Protein 2R31 (pdb70)

Structure (mmCIF, N/CA/C/O backbone):
data_2R31
#
_entry.id   2R31
#
_cell.length_a   43.553
_cell.leng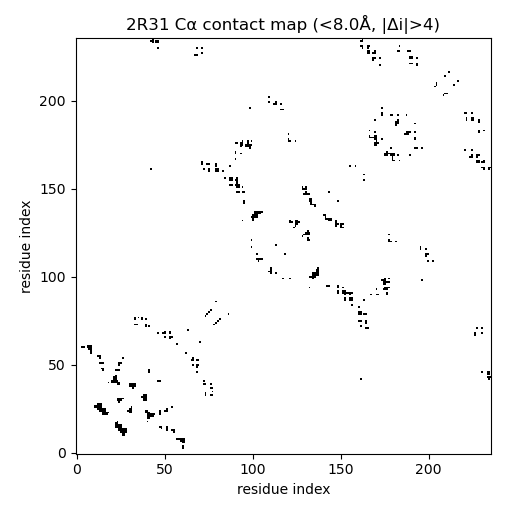th_b   55.749
_cell.length_c   96.616
_cell.angle_alpha   90.00
_cell.angle_beta   90.00
_cell.angle_gamma   90.00
#
_symmetry.space_group_name_H-M   'P 21 21 21'
#
loop_
_entity.id
_entity.type
_entity.pdbx_description
1 polymer 'ATP12 ATPase'
2 non-polymer 2-AMINO-2-HYDROXYMETHYL-PROPANE-1,3-DIOL
3 water water
#
loop_
_atom_site.group_PDB
_atom_site.id
_atom_site.type_symbol
_atom_site.label_atom_id
_atom_site.label_alt_id
_atom_site.label_comp_id
_atom_site.label_asym_id
_atom_site.label_entity_id
_atom_site.label_seq_id
_atom_site.pdbx_PDB_ins_code
_atom_site.Cartn_x
_atom_site.Cartn_y
_atom_site.Cartn_z
_atom_site.occupancy
_atom_site.B_iso_or_equiv
_atom_site.auth_seq_id
_atom_site.auth_comp_id
_atom_site.auth_asym_id
_atom_site.auth_atom_id
_atom_site.pdbx_PDB_model_num
ATOM 1 N N . HIS A 1 3 ? 34.951 -6.130 -39.361 1.00 41.33 3 HIS A N 1
ATOM 2 C CA . HIS A 1 3 ? 34.442 -7.190 -40.260 1.00 35.96 3 HIS A CA 1
ATOM 3 C C . HIS A 1 3 ? 34.184 -8.499 -39.532 1.00 32.72 3 HIS A C 1
ATOM 4 O O . HIS A 1 3 ? 33.436 -9.444 -39.849 1.00 33.25 3 HIS A O 1
ATOM 11 N N . MET A 1 4 ? 34.898 -8.548 -38.386 1.00 31.97 4 MET A N 1
ATOM 12 C CA A MET A 1 4 ? 34.877 -9.717 -37.532 0.58 30.42 4 MET A CA 1
ATOM 13 C CA B MET A 1 4 ? 34.733 -9.774 -37.601 0.41 30.33 4 MET A CA 1
ATOM 14 C C . MET A 1 4 ? 34.058 -9.525 -36.260 1.00 29.88 4 MET A C 1
ATOM 15 O O . MET A 1 4 ? 34.111 -10.397 -35.380 1.00 25.13 4 MET A O 1
ATOM 24 N N . SER A 1 5 ? 33.378 -8.388 -36.146 1.00 31.22 5 SER A N 1
ATOM 25 C CA A SER A 1 5 ? 32.623 -8.103 -34.917 0.58 28.86 5 SER A CA 1
ATOM 26 C CA B SER A 1 5 ? 32.557 -8.069 -34.983 0.41 29.39 5 SER A CA 1
ATOM 27 C C . SER A 1 5 ? 31.577 -9.193 -34.660 1.00 26.74 5 SER A C 1
ATOM 28 O O . SER A 1 5 ? 31.425 -9.680 -33.530 1.00 26.86 5 SER A O 1
ATOM 33 N N . GLU A 1 6 ? 30.838 -9.644 -35.671 1.00 25.66 6 GLU A N 1
ATOM 34 C CA . GLU A 1 6 ? 29.864 -10.722 -35.450 1.00 21.96 6 GLU A CA 1
ATOM 35 C C . GLU A 1 6 ? 30.543 -12.025 -35.136 1.00 18.19 6 GLU A C 1
ATOM 36 O O . GLU A 1 6 ? 30.003 -12.754 -34.309 1.00 17.90 6 GLU A O 1
ATOM 42 N N . TRP A 1 7 ? 31.699 -12.311 -35.710 1.00 17.15 7 TRP A N 1
ATOM 43 C CA . TRP A 1 7 ? 32.481 -13.496 -35.428 1.00 13.78 7 TRP A CA 1
ATOM 44 C C . TRP A 1 7 ? 32.831 -13.534 -33.951 1.00 13.56 7 TRP A C 1
ATOM 45 O O . TRP A 1 7 ? 32.780 -14.589 -33.262 1.00 13.00 7 TRP A O 1
ATOM 56 N N . LYS A 1 8 ? 33.186 -12.396 -33.386 1.00 16.72 8 LYS A N 1
ATOM 57 C CA . LYS A 1 8 ? 33.543 -12.356 -31.985 1.00 19.36 8 LYS A CA 1
ATOM 58 C C . LYS A 1 8 ? 32.358 -12.627 -31.072 1.00 17.27 8 LYS A C 1
ATOM 59 O O . LYS A 1 8 ? 32.512 -13.145 -29.963 1.00 20.18 8 LYS A O 1
ATOM 65 N N . ALA A 1 9 ? 31.178 -12.267 -31.536 1.00 16.60 9 ALA A N 1
ATOM 66 C CA . ALA A 1 9 ? 29.889 -12.441 -30.889 1.00 16.38 9 ALA A CA 1
ATOM 67 C C . ALA A 1 9 ? 29.268 -13.769 -31.272 1.00 14.80 9 ALA A C 1
ATOM 68 O O . ALA A 1 9 ? 28.049 -13.947 -30.913 1.00 15.75 9 ALA A O 1
ATOM 70 N N . ARG A 1 10 ? 29.961 -14.697 -31.908 1.00 14.01 10 ARG A N 1
ATOM 71 C CA . ARG A 1 10 ? 29.338 -15.970 -32.271 1.00 13.16 10 ARG A CA 1
ATOM 72 C C . ARG A 1 10 ? 29.149 -16.851 -31.057 1.00 12.42 10 ARG A C 1
ATOM 73 O O . ARG A 1 10 ? 29.739 -16.680 -29.996 1.00 12.74 10 ARG A O 1
ATOM 81 N N . ARG A 1 11 ? 28.396 -17.914 -31.259 1.00 13.62 11 ARG A N 1
ATOM 82 C CA . ARG A 1 11 ? 28.287 -18.974 -30.271 1.00 13.05 11 ARG A CA 1
ATOM 83 C C . ARG A 1 11 ? 29.504 -19.877 -30.438 1.00 13.85 11 ARG A C 1
ATOM 84 O O . ARG A 1 11 ? 29.578 -20.858 -31.225 1.00 17.26 11 ARG A O 1
ATOM 92 N N . PHE A 1 12 ? 30.509 -19.576 -29.651 1.00 10.77 12 PHE A N 1
ATOM 93 C CA . PHE A 1 12 ? 31.763 -20.345 -29.697 1.00 11.62 12 PHE A CA 1
ATOM 94 C C . PHE A 1 12 ? 31.772 -21.464 -28.689 1.00 11.05 12 PHE A C 1
ATOM 95 O O . PHE A 1 12 ? 32.811 -22.120 -28.542 1.00 14.73 12 PHE A O 1
ATOM 103 N N . TRP A 1 13 ? 30.683 -21.667 -27.917 1.00 10.34 13 TRP A N 1
ATOM 104 C CA . TRP A 1 13 ? 30.597 -22.705 -26.902 1.00 10.07 13 TRP A CA 1
ATOM 105 C C . TRP A 1 13 ? 29.589 -23.740 -27.349 1.00 9.36 13 TRP A C 1
ATOM 106 O O . TRP A 1 13 ? 28.601 -23.451 -27.994 1.00 12.12 13 TRP A O 1
ATOM 117 N N . ALA A 1 14 ? 29.808 -24.959 -26.867 1.00 9.11 14 ALA A N 1
ATOM 118 C CA . ALA A 1 14 ? 28.897 -26.050 -27.119 1.00 9.92 14 ALA A CA 1
ATOM 119 C C . ALA A 1 14 ? 27.859 -26.185 -26.019 1.00 12.06 14 ALA A C 1
ATOM 120 O O . ALA A 1 14 ? 26.649 -26.187 -26.288 1.00 16.03 14 ALA A O 1
ATOM 122 N N . SER A 1 15 ? 28.324 -26.255 -24.779 1.00 11.64 15 SER A N 1
ATOM 123 C CA A SER A 1 15 ? 27.513 -26.600 -23.640 0.83 11.35 15 SER A CA 1
ATOM 124 C CA B SER A 1 15 ? 27.363 -26.536 -23.715 0.17 11.58 15 SER A CA 1
ATOM 125 C C . SER A 1 15 ? 27.290 -25.410 -22.696 1.00 9.42 15 SER A C 1
ATOM 126 O O . SER A 1 15 ? 28.110 -24.494 -22.629 1.00 8.85 15 SER A O 1
ATOM 131 N N . VAL A 1 16 ? 26.180 -25.451 -21.967 1.00 9.04 16 VAL A N 1
ATOM 132 C CA . VAL A 1 16 ? 25.817 -24.454 -20.973 1.00 8.46 16 VAL A CA 1
ATOM 133 C C . VAL A 1 16 ? 25.359 -25.221 -19.714 1.00 8.81 16 VAL A C 1
ATOM 134 O O . VAL A 1 16 ? 24.596 -26.192 -19.824 1.00 12.16 16 VAL A O 1
ATOM 138 N N . GLY A 1 17 ? 25.759 -24.761 -18.548 1.00 9.21 17 GLY A N 1
ATOM 139 C CA . GLY A 1 17 ? 25.266 -25.333 -17.286 1.00 9.90 17 GLY A CA 1
ATOM 140 C C . GLY A 1 17 ? 25.395 -24.268 -16.173 1.00 8.90 17 GLY A C 1
ATOM 141 O O . GLY A 1 17 ? 25.694 -23.114 -16.482 1.00 9.05 17 GLY A O 1
ATOM 142 N N . ILE A 1 18 ? 25.147 -24.696 -14.940 1.00 8.26 18 ILE A N 1
ATOM 143 C CA . ILE A 1 18 ? 25.258 -23.811 -13.810 1.00 8.18 18 ILE A CA 1
ATOM 144 C C . ILE A 1 18 ? 26.013 -24.508 -12.670 1.00 8.23 18 ILE A C 1
ATOM 145 O O . ILE A 1 18 ? 26.094 -25.736 -12.644 1.00 10.05 18 ILE A O 1
ATOM 150 N N . HIS A 1 19 ? 26.522 -23.752 -11.721 1.00 8.80 19 HIS A N 1
ATOM 151 C CA . HIS A 1 19 ? 27.229 -24.291 -10.569 1.00 8.51 19 HIS A CA 1
ATOM 152 C C . HIS A 1 19 ? 27.259 -23.267 -9.461 1.00 8.88 19 HIS A C 1
ATOM 153 O O . HIS A 1 19 ? 27.535 -22.092 -9.718 1.00 9.93 19 HIS A O 1
ATOM 160 N N . LYS A 1 20 ? 27.026 -23.689 -8.206 1.00 8.55 20 LYS A N 1
ATOM 161 C CA A LYS A 1 20 ? 27.026 -22.761 -7.085 0.66 8.34 20 LYS A CA 1
ATOM 162 C CA B LYS A 1 20 ? 27.048 -22.729 -7.121 0.34 8.82 20 LYS A CA 1
ATOM 163 C C . LYS A 1 20 ? 28.441 -22.558 -6.523 1.00 9.01 20 LYS A C 1
ATOM 164 O O . LYS A 1 20 ? 29.081 -23.508 -6.055 1.00 11.36 20 LYS A O 1
ATOM 175 N N . GLU A 1 21 ? 28.920 -21.327 -6.525 1.00 9.43 21 GLU A N 1
ATOM 176 C CA . GLU A 1 21 ? 30.185 -20.880 -5.939 1.00 10.04 21 GLU A CA 1
ATOM 177 C C . GLU A 1 21 ? 29.868 -20.171 -4.650 1.00 9.54 21 GLU A C 1
ATOM 178 O O . GLU A 1 21 ? 28.720 -19.813 -4.324 1.00 9.29 21 GLU A O 1
ATOM 184 N N . GLU A 1 22 ? 30.903 -19.840 -3.865 1.00 10.43 22 GLU A N 1
ATOM 185 C CA A GLU A 1 22 ? 30.697 -19.142 -2.585 0.78 9.53 22 GLU A CA 1
ATOM 186 C CA B GLU A 1 22 ? 30.696 -19.158 -2.589 0.22 9.94 22 GLU A CA 1
ATOM 187 C C . GLU A 1 22 ? 29.976 -17.840 -2.775 1.00 10.15 22 GLU A C 1
ATOM 188 O O . GLU A 1 22 ? 29.122 -17.455 -1.964 1.00 12.04 22 GLU A O 1
ATOM 199 N N . GLY A 1 23 ? 30.280 -17.086 -3.859 1.00 11.12 23 GLY A N 1
ATOM 200 C CA . GLY A 1 23 ? 29.640 -15.817 -4.095 1.00 11.68 23 GLY A CA 1
ATOM 201 C C . GLY A 1 23 ? 28.301 -15.837 -4.743 1.00 11.98 23 GLY A C 1
ATOM 202 O O . GLY A 1 23 ? 27.649 -14.791 -4.942 1.00 14.76 23 GLY A O 1
ATOM 203 N N . GLY A 1 24 ? 27.825 -17.012 -5.112 1.00 10.31 24 GLY A N 1
ATOM 204 C CA . GLY A 1 24 ? 26.550 -17.175 -5.794 1.00 10.30 24 GLY A CA 1
ATOM 205 C C . GLY A 1 24 ? 26.664 -18.175 -6.919 1.00 9.09 24 GLY A C 1
ATOM 206 O O . GLY A 1 24 ? 27.689 -18.818 -7.155 1.00 9.10 24 GLY A O 1
ATOM 207 N N . TRP A 1 25 ? 25.565 -18.340 -7.661 1.00 8.82 25 TRP A N 1
ATOM 208 C CA . TRP A 1 25 ? 25.533 -19.247 -8.795 1.00 8.12 25 TRP A CA 1
ATOM 209 C C . TRP A 1 25 ? 26.280 -18.641 -9.983 1.00 8.07 25 TRP A C 1
ATOM 210 O O . TRP A 1 25 ? 26.122 -17.457 -10.296 1.00 8.46 25 TRP A O 1
ATOM 221 N N . ALA A 1 26 ? 27.045 -19.487 -10.644 1.00 9.15 26 ALA A N 1
ATOM 222 C CA . ALA A 1 26 ? 27.717 -19.171 -11.901 1.00 8.58 26 ALA A CA 1
ATOM 223 C C . ALA A 1 26 ? 26.983 -19.876 -13.042 1.00 7.76 26 ALA A C 1
ATOM 224 O O . ALA A 1 26 ? 26.380 -20.944 -12.883 1.00 8.87 26 ALA A O 1
ATOM 226 N N . VAL A 1 27 ? 27.078 -19.246 -14.223 1.00 7.94 27 VAL A N 1
ATOM 227 C CA . VAL A 1 27 ? 26.605 -19.837 -15.475 1.00 7.46 27 VAL A CA 1
ATOM 228 C C . VAL A 1 27 ? 27.825 -20.211 -16.286 1.00 8.18 27 VAL A C 1
ATOM 229 O O . VAL A 1 27 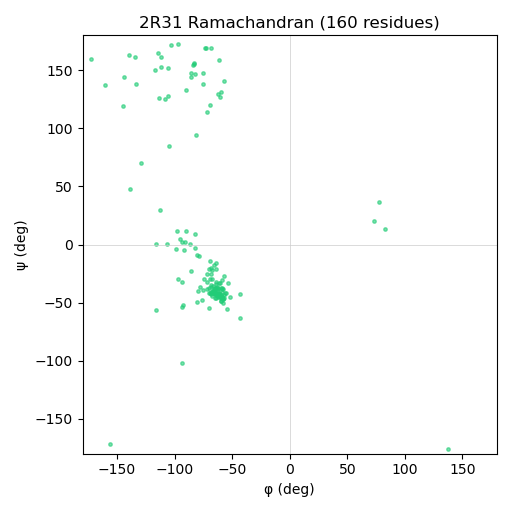? 28.690 -19.347 -16.492 1.00 9.67 27 VAL A O 1
ATOM 233 N N . LEU A 1 28 ? 27.919 -21.468 -16.689 1.00 8.95 28 LEU A N 1
ATOM 234 C CA . LEU A 1 28 ? 29.096 -22.029 -17.330 1.00 9.70 28 LEU A CA 1
ATOM 235 C C . LEU A 1 28 ? 28.874 -22.220 -18.812 1.00 9.43 28 LEU A C 1
ATOM 236 O O . LEU A 1 28 ? 27.932 -22.874 -19.238 1.00 11.49 28 LEU A O 1
ATOM 241 N N . LEU A 1 29 ? 29.788 -21.685 -19.592 1.00 8.36 29 LEU A N 1
ATOM 242 C CA . LEU A 1 29 ? 29.851 -21.877 -21.059 1.00 8.49 29 LEU A CA 1
ATOM 243 C C . LEU A 1 29 ? 31.016 -22.810 -21.292 1.00 8.42 29 LEU A C 1
ATOM 244 O O . LEU A 1 29 ? 32.163 -22.393 -21.037 1.00 8.80 29 LEU A O 1
ATOM 249 N N A ASP A 1 30 ? 30.758 -24.045 -21.736 0.61 8.52 30 ASP A N 1
ATOM 250 N N B ASP A 1 30 ? 30.913 -24.033 -21.808 0.39 9.27 30 ASP A N 1
ATOM 251 C CA A ASP A 1 30 ? 31.807 -25.046 -21.839 0.61 7.88 30 ASP A CA 1
ATOM 252 C CA B ASP A 1 30 ? 32.087 -24.911 -21.926 0.39 8.80 30 ASP A CA 1
ATOM 253 C C A ASP A 1 30 ? 32.702 -25.019 -20.593 0.61 8.27 30 ASP A C 1
ATOM 254 C C B ASP A 1 30 ? 32.783 -25.010 -20.562 0.39 8.85 30 ASP A C 1
ATOM 255 O O A ASP A 1 30 ? 33.917 -24.943 -20.709 0.61 9.92 30 ASP A O 1
ATOM 256 O O B ASP A 1 30 ? 34.012 -25.035 -20.514 0.39 8.70 30 ASP A O 1
ATOM 265 N N . GLU A 1 31 ? 32.041 -25.092 -19.442 1.00 8.80 31 GLU A N 1
ATOM 266 C CA . GLU A 1 31 ? 32.653 -25.298 -18.131 1.00 9.63 31 GLU A CA 1
ATOM 267 C C . GLU A 1 31 ? 33.372 -24.074 -17.604 1.00 10.49 31 GLU A C 1
ATOM 268 O O . GLU A 1 31 ? 34.022 -24.144 -16.574 1.00 14.83 31 GLU A O 1
ATOM 274 N N . ARG A 1 32 ? 33.235 -22.927 -18.221 1.00 10.55 32 ARG A N 1
ATOM 275 C CA . ARG A 1 32 ? 33.851 -21.693 -17.791 1.00 10.54 32 ARG A CA 1
ATOM 276 C C . ARG A 1 32 ? 32.832 -20.681 -17.348 1.00 9.99 32 ARG A C 1
ATOM 277 O O . ARG A 1 32 ? 31.908 -20.358 -18.133 1.00 10.81 32 ARG A O 1
ATOM 285 N N . PRO A 1 33 ? 32.924 -20.114 -16.128 1.00 9.73 33 PRO A N 1
ATOM 286 C CA . PRO A 1 33 ? 31.954 -19.106 -15.718 1.00 9.93 33 PRO A CA 1
ATOM 287 C C . PRO A 1 33 ? 31.914 -17.890 -16.598 1.00 10.50 33 PRO A C 1
ATOM 288 O O . PRO A 1 33 ? 32.911 -17.227 -16.919 1.00 12.50 33 PRO A O 1
ATOM 292 N N . LEU A 1 34 ? 30.708 -17.515 -16.983 1.00 11.06 34 LEU A N 1
ATOM 293 C CA . LEU A 1 34 ? 30.368 -16.258 -17.655 1.00 12.20 34 LEU A CA 1
ATOM 294 C C . LEU A 1 34 ? 30.814 -15.096 -16.795 1.00 11.17 34 LEU A C 1
ATOM 295 O O . LEU A 1 34 ? 30.694 -15.170 -15.596 1.00 12.27 34 LEU A O 1
ATOM 300 N N . ARG A 1 35 ? 31.335 -14.056 -17.425 1.00 11.32 35 ARG A N 1
ATOM 301 C CA . ARG A 1 35 ? 31.652 -12.791 -16.769 1.00 11.17 35 ARG A CA 1
ATOM 302 C C . ARG A 1 35 ? 30.772 -11.699 -17.326 1.00 9.35 35 ARG A C 1
ATOM 303 O O . ARG A 1 35 ? 30.108 -11.859 -18.354 1.00 10.36 35 ARG A O 1
ATOM 311 N N . THR A 1 36 ? 30.736 -10.571 -16.602 1.00 10.00 36 THR A N 1
ATOM 312 C CA . THR A 1 36 ? 30.051 -9.406 -17.143 1.00 10.20 36 THR A CA 1
ATOM 313 C C . THR A 1 36 ? 30.868 -8.793 -18.272 1.00 10.25 36 THR A C 1
ATOM 314 O O . THR A 1 36 ? 32.022 -9.118 -18.485 1.00 12.16 36 THR A O 1
ATOM 318 N N . PRO A 1 37 ? 30.294 -7.860 -19.025 1.00 11.94 37 PRO A N 1
ATOM 319 C CA . PRO A 1 37 ? 31.059 -7.225 -20.109 1.00 13.54 37 PRO A CA 1
ATOM 320 C C . PRO A 1 37 ? 32.318 -6.520 -19.639 1.00 14.06 37 PRO A C 1
ATOM 321 O O . PRO A 1 37 ? 33.283 -6.508 -20.432 1.00 18.35 37 PRO A O 1
ATOM 325 N N . GLY A 1 38 ? 32.338 -5.992 -18.432 1.00 15.04 38 GLY A N 1
ATOM 326 C CA . GLY A 1 38 ? 33.499 -5.414 -17.772 1.00 16.80 38 GLY A CA 1
ATOM 327 C C . GLY A 1 38 ? 34.386 -6.450 -17.109 1.00 17.28 38 GLY A C 1
ATOM 328 O O . GLY A 1 38 ? 35.311 -6.061 -16.367 1.00 21.09 38 GLY A O 1
ATOM 329 N N . LYS A 1 39 ? 34.123 -7.730 -17.353 1.00 16.18 39 LYS A N 1
ATOM 330 C CA . LYS A 1 39 ? 34.972 -8.825 -16.886 1.00 17.08 39 LYS A CA 1
ATOM 331 C C . LYS A 1 39 ? 34.865 -9.086 -15.389 1.00 16.37 39 LYS A C 1
ATOM 332 O O . LYS A 1 39 ? 35.717 -9.712 -14.775 1.00 21.12 39 LYS A O 1
ATOM 338 N N . GLN A 1 40 ? 33.796 -8.648 -14.741 1.00 15.39 40 GLN A N 1
ATOM 339 C CA . GLN A 1 40 ? 33.526 -8.934 -13.342 1.00 14.46 40 GLN A CA 1
ATOM 340 C C . GLN A 1 40 ? 32.894 -10.320 -13.246 1.00 12.67 40 GLN A C 1
ATOM 341 O O . GLN A 1 40 ? 32.216 -10.741 -14.193 1.00 12.30 40 GLN A O 1
ATOM 347 N N . PRO A 1 41 ? 33.156 -11.061 -12.180 1.00 13.60 41 PRO A N 1
ATOM 348 C CA . PRO A 1 41 ? 32.493 -12.346 -12.054 1.00 12.80 41 PRO A CA 1
ATOM 349 C C . PRO A 1 41 ? 30.985 -12.175 -12.062 1.00 12.25 41 PRO A C 1
ATOM 350 O O . PRO A 1 41 ? 30.444 -11.326 -11.404 1.00 14.78 41 PRO A O 1
ATOM 354 N N A LEU A 1 42 ? 30.257 -12.955 -12.852 0.54 12.45 42 LEU A N 1
ATOM 355 N N B LEU A 1 42 ? 30.353 -13.043 -12.827 0.46 11.83 42 LEU A N 1
ATOM 356 C CA A LEU A 1 42 ? 28.828 -13.022 -12.862 0.54 11.40 42 LEU A CA 1
ATOM 357 C CA B LEU A 1 42 ? 28.912 -13.012 -12.785 0.46 11.56 42 LEU A CA 1
ATOM 358 C C A LEU A 1 42 ? 28.450 -14.056 -11.806 0.54 10.01 42 LEU A C 1
ATOM 359 C C B LEU A 1 42 ? 28.510 -14.070 -11.774 0.46 9.18 42 LEU A C 1
ATOM 360 O O A LEU A 1 42 ? 28.651 -15.263 -11.992 0.54 11.21 42 LEU A O 1
ATOM 361 O O B LEU A 1 42 ? 28.764 -15.264 -11.968 0.46 10.37 42 LEU A O 1
ATOM 370 N N . ARG A 1 43 ? 27.911 -13.625 -10.678 1.00 9.43 43 ARG A N 1
ATOM 371 C CA . ARG A 1 43 ? 27.453 -14.478 -9.600 1.00 9.19 43 ARG A CA 1
ATOM 372 C C . ARG A 1 43 ? 26.010 -14.070 -9.282 1.00 9.03 43 ARG A C 1
ATOM 373 O O . ARG A 1 43 ? 25.718 -12.889 -9.138 1.00 11.48 43 ARG A O 1
ATOM 381 N N . LEU A 1 44 ? 25.116 -15.059 -9.192 1.00 8.21 44 LEU A N 1
ATOM 382 C CA . LEU A 1 44 ? 23.683 -14.809 -9.096 1.00 8.07 44 LEU A CA 1
ATOM 383 C C . LEU A 1 44 ? 23.099 -15.316 -7.785 1.00 7.74 44 LEU A C 1
ATOM 384 O O . LEU A 1 44 ? 23.576 -16.321 -7.231 1.00 9.23 44 LEU A O 1
ATOM 389 N N . PRO A 1 45 ? 22.057 -14.675 -7.288 1.00 7.42 45 PRO A N 1
ATOM 390 C CA . PRO A 1 45 ? 21.571 -15.005 -5.927 1.00 7.70 45 PRO A CA 1
ATOM 391 C C . PRO A 1 45 ? 20.757 -16.272 -5.842 1.00 7.80 45 PRO A C 1
ATOM 392 O O . PRO A 1 45 ? 20.583 -16.790 -4.725 1.00 10.23 45 PRO A O 1
ATOM 396 N N A THR A 1 46 ? 20.193 -16.762 -6.940 0.92 7.40 46 THR A N 1
ATOM 397 N N B THR A 1 46 ? 20.234 -16.761 -6.956 0.08 7.32 46 THR A N 1
ATOM 398 C CA A THR A 1 46 ? 19.256 -17.893 -6.914 0.92 7.48 46 THR A CA 1
ATOM 399 C CA B THR A 1 46 ? 19.295 -17.878 -6.873 0.08 7.38 46 THR A CA 1
ATOM 400 C C A THR A 1 46 ? 19.564 -18.861 -8.039 0.92 6.92 46 THR A C 1
ATOM 401 C C B THR A 1 46 ? 19.471 -18.849 -8.028 0.08 7.47 46 THR A C 1
ATOM 402 O O A THR A 1 46 ? 19.987 -18.500 -9.130 0.92 8.05 46 THR A O 1
ATOM 403 O O B THR A 1 46 ? 19.849 -18.480 -9.139 0.08 4.97 46 THR A O 1
ATOM 410 N N . GLU A 1 47 ? 19.193 -20.123 -7.777 1.00 7.64 47 GLU A N 1
ATOM 411 C CA . GLU A 1 47 ? 19.222 -21.161 -8.792 1.00 8.08 47 GLU A CA 1
ATOM 412 C C . GLU A 1 47 ? 18.255 -20.793 -9.915 1.00 7.11 47 GLU A C 1
ATOM 413 O O . GLU A 1 47 ? 18.562 -20.996 -11.097 1.00 8.11 47 GLU A O 1
ATOM 419 N N . ALA A 1 48 ? 17.080 -20.269 -9.592 1.00 7.68 48 ALA A N 1
ATOM 420 C CA . ALA A 1 48 ? 16.067 -19.987 -10.618 1.00 7.60 48 ALA A CA 1
ATOM 421 C C . ALA A 1 48 ? 16.602 -18.970 -11.607 1.00 6.77 48 ALA A C 1
ATOM 422 O O . ALA A 1 48 ? 16.403 -19.124 -12.822 1.00 7.40 48 ALA A O 1
ATOM 424 N N . LEU A 1 49 ? 17.269 -17.904 -11.135 1.00 6.76 49 LEU A N 1
ATOM 425 C CA . LEU A 1 49 ? 17.821 -16.950 -12.061 1.00 6.35 49 LEU A CA 1
ATOM 426 C C . LEU A 1 49 ? 18.967 -17.572 -12.872 1.00 5.83 49 LEU A C 1
ATOM 427 O O . LEU A 1 49 ? 19.074 -17.335 -14.086 1.00 6.69 49 LEU A O 1
ATOM 432 N N . ALA A 1 50 ? 19.819 -18.360 -12.232 1.00 6.40 50 ALA A N 1
ATOM 433 C CA . ALA A 1 50 ? 20.908 -19.023 -12.972 1.00 6.63 50 ALA A CA 1
ATOM 434 C C . ALA A 1 50 ? 20.377 -19.906 -14.059 1.00 6.42 50 ALA A C 1
ATOM 435 O O . ALA A 1 50 ? 20.896 -19.896 -15.185 1.00 7.24 50 ALA A O 1
ATOM 437 N N . LEU A 1 51 ? 19.347 -20.721 -13.792 1.00 7.38 51 LEU A N 1
ATOM 438 C CA . LEU A 1 51 ? 18.763 -21.589 -14.810 1.00 7.53 51 LEU A CA 1
ATOM 439 C C . LEU A 1 51 ? 18.203 -20.760 -15.960 1.00 7.18 51 LEU A C 1
ATOM 440 O O . LEU A 1 51 ? 18.354 -21.133 -17.138 1.00 8.21 51 LEU A O 1
ATOM 445 N N . ALA A 1 52 ? 17.540 -19.661 -15.665 1.00 6.77 52 ALA A N 1
ATOM 446 C CA . ALA A 1 52 ? 16.921 -18.836 -16.692 1.00 7.12 52 ALA A CA 1
ATOM 447 C C . ALA A 1 52 ? 17.962 -18.112 -17.534 1.00 6.83 52 ALA A C 1
ATOM 448 O O . ALA A 1 52 ? 17.787 -17.951 -18.765 1.00 7.43 52 ALA A O 1
ATOM 450 N N . ILE A 1 53 ? 19.058 -17.659 -16.941 1.00 6.57 53 ILE A N 1
ATOM 451 C CA . ILE A 1 53 ? 20.164 -17.068 -17.683 1.00 6.66 53 ILE A CA 1
ATOM 452 C C . ILE A 1 53 ? 20.842 -18.155 -18.515 1.00 6.72 53 ILE A C 1
ATOM 453 O O . ILE A 1 53 ? 21.170 -17.921 -19.702 1.00 7.67 53 ILE A O 1
ATOM 458 N N . ALA A 1 54 ? 21.065 -19.346 -17.976 1.00 7.23 54 ALA A N 1
ATOM 459 C CA . ALA A 1 54 ? 21.609 -20.436 -18.759 1.00 7.72 54 ALA A CA 1
ATOM 460 C C . ALA A 1 54 ? 20.746 -20.690 -19.993 1.00 7.53 54 ALA A C 1
ATOM 461 O O . ALA A 1 54 ? 21.288 -20.920 -21.074 1.00 8.30 54 ALA A O 1
ATOM 463 N N . GLU A 1 55 ? 19.414 -20.647 -19.854 1.00 7.96 55 GLU A N 1
ATOM 464 C CA A GLU A 1 55 ? 18.566 -20.831 -21.031 0.45 8.75 55 GLU A CA 1
ATOM 465 C CA B GLU A 1 55 ? 18.545 -20.814 -21.016 0.55 8.72 55 GLU A CA 1
ATOM 466 C C . GLU A 1 55 ? 18.808 -19.763 -22.078 1.00 8.27 55 GLU A C 1
ATOM 467 O O . GLU A 1 55 ? 18.746 -20.036 -23.294 1.00 9.11 55 GLU A O 1
ATOM 478 N N . GLU A 1 56 ? 19.068 -18.509 -21.693 1.00 7.52 56 GLU A N 1
ATOM 479 C CA . GLU A 1 56 ? 19.394 -17.458 -22.660 1.00 7.60 56 GLU A CA 1
ATOM 480 C C . GLU A 1 56 ? 20.652 -17.818 -23.450 1.00 7.48 56 GLU A C 1
ATOM 481 O O . GLU A 1 56 ? 20.709 -17.658 -24.670 1.00 9.11 56 GLU A O 1
ATOM 487 N N . TRP A 1 57 ? 21.681 -18.281 -22.776 1.00 7.11 57 TRP A N 1
ATOM 488 C CA . TRP A 1 57 ? 22.950 -18.608 -23.444 1.00 7.52 57 TRP A CA 1
ATOM 489 C C . TRP A 1 57 ? 22.852 -19.915 -24.256 1.00 8.20 57 TRP A C 1
ATOM 490 O O . TRP A 1 57 ? 23.477 -20.016 -25.292 1.00 9.76 57 TRP A O 1
ATOM 501 N N . GLN A 1 58 ? 22.003 -20.854 -23.831 1.00 8.38 58 GLN A N 1
ATOM 502 C CA . GLN A 1 58 ? 21.741 -22.069 -24.613 1.00 10.03 58 GLN A CA 1
ATOM 503 C C . GLN A 1 58 ? 20.982 -21.755 -25.858 1.00 10.21 58 GLN A C 1
ATOM 504 O O . GLN A 1 58 ? 21.118 -22.422 -26.905 1.00 12.04 58 GLN A O 1
ATOM 510 N N . ALA A 1 59 ? 20.153 -20.707 -25.854 1.00 9.85 59 ALA A N 1
ATOM 511 C CA . ALA A 1 59 ? 19.319 -20.347 -26.982 1.00 11.57 59 ALA A CA 1
ATOM 512 C C . ALA A 1 59 ? 20.047 -19.563 -28.076 1.00 12.85 59 ALA A C 1
ATOM 513 O O . ALA A 1 59 ? 19.499 -19.298 -29.142 1.00 19.59 59 ALA A O 1
ATOM 515 N N . VAL A 1 60 ? 21.281 -19.121 -27.847 1.00 11.39 60 VAL A N 1
ATOM 516 C CA . VAL A 1 60 ? 22.020 -18.374 -28.840 1.00 11.28 60 VAL A CA 1
ATOM 517 C C . VAL A 1 60 ? 22.219 -19.250 -30.058 1.00 12.69 60 VAL A C 1
ATOM 518 O O . VAL A 1 60 ? 22.689 -20.376 -29.965 1.00 14.61 60 VAL A O 1
ATOM 522 N N . GLN A 1 61 ? 21.879 -18.701 -31.209 1.00 15.49 61 GLN A N 1
ATOM 523 C CA . GLN A 1 61 ? 22.049 -19.450 -32.485 1.00 19.36 61 GLN A CA 1
ATOM 524 C C . GLN A 1 61 ? 23.383 -19.077 -33.048 1.00 22.44 61 GLN A C 1
ATOM 525 O O . GLN A 1 61 ? 24.436 -19.482 -32.541 1.00 34.45 61 GLN A O 1
ATOM 531 N N . GLU A 1 62 ? 23.538 -18.247 -33.996 1.00 22.69 62 GLU A N 1
ATOM 532 C CA . GLU A 1 62 ? 24.781 -17.949 -34.669 1.00 21.41 62 GLU A CA 1
ATOM 533 C C . GLU A 1 62 ? 25.445 -16.766 -34.014 1.00 18.34 62 GLU A C 1
ATOM 534 O O . GLU A 1 62 ? 26.670 -16.697 -34.074 1.00 22.31 62 GLU A O 1
ATOM 540 N N . VAL A 1 63 ? 24.698 -15.831 -33.496 1.00 17.26 63 VAL A N 1
ATOM 541 C CA . VAL A 1 63 ? 25.276 -14.628 -32.907 1.00 16.52 63 VAL A CA 1
ATOM 542 C C . VAL A 1 63 ? 24.446 -14.196 -31.688 1.00 14.84 63 VAL A C 1
ATOM 543 O O . VAL A 1 63 ? 23.234 -14.369 -31.653 1.00 17.13 63 VAL A O 1
ATOM 547 N N . ILE A 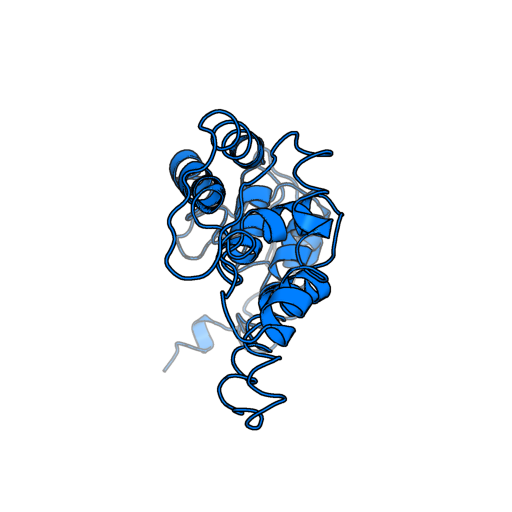1 64 ? 25.139 -13.674 -30.675 1.00 14.54 64 ILE A N 1
ATOM 548 C CA . ILE A 1 64 ? 24.528 -13.178 -29.467 1.00 15.12 64 ILE A CA 1
ATOM 549 C C . ILE A 1 64 ? 23.628 -12.010 -29.798 1.00 18.75 64 ILE A C 1
ATOM 550 O O . ILE A 1 64 ? 24.028 -11.086 -30.513 1.00 24.08 64 ILE A O 1
ATOM 555 N N A ASP A 1 65 ? 22.372 -12.094 -29.356 0.55 17.30 65 ASP A N 1
ATOM 556 N N B ASP A 1 65 ? 22.418 -11.952 -29.294 0.45 18.24 65 ASP A N 1
ATOM 557 C CA A ASP A 1 65 ? 21.284 -11.167 -29.466 0.55 17.32 65 ASP A CA 1
ATOM 558 C CA B ASP A 1 65 ? 21.851 -10.609 -29.448 0.45 17.04 65 ASP A CA 1
ATOM 559 C C A ASP A 1 65 ? 20.757 -10.663 -28.110 0.55 13.19 65 ASP A C 1
ATOM 560 C C B ASP A 1 65 ? 21.567 -10.103 -28.048 0.45 14.28 65 ASP A C 1
ATOM 561 O O A ASP A 1 65 ? 19.989 -11.290 -27.405 0.55 10.19 65 ASP A O 1
ATOM 562 O O B ASP A 1 65 ? 20.635 -10.681 -27.434 0.45 12.96 65 ASP A O 1
ATOM 571 N N A PRO A 1 66 ? 21.190 -9.456 -27.728 0.60 13.58 66 PRO A N 1
ATOM 572 N N B PRO A 1 66 ? 22.274 -9.110 -27.547 0.40 14.77 66 PRO A N 1
ATOM 573 C CA A PRO A 1 66 ? 20.937 -8.980 -26.368 0.60 13.20 66 PRO A CA 1
ATOM 574 C CA B PRO A 1 66 ? 21.939 -8.650 -26.187 0.40 14.26 66 PRO A CA 1
ATOM 575 C C A PRO A 1 66 ? 19.457 -8.834 -26.046 0.60 11.16 66 PRO A C 1
ATOM 576 C C B PRO A 1 66 ? 20.454 -8.322 -26.019 0.40 12.67 66 PRO A C 1
ATOM 577 O O A PRO A 1 66 ? 19.118 -9.032 -24.890 0.60 11.24 66 PRO A O 1
ATOM 578 O O B PRO A 1 66 ? 19.977 -8.406 -24.887 0.40 16.34 66 PRO A O 1
ATOM 585 N N A ASN A 1 67 ? 18.553 -8.565 -27.009 0.73 11.62 67 ASN A N 1
ATOM 586 N N B ASN A 1 67 ? 19.749 -7.961 -27.106 0.27 12.01 67 ASN A N 1
ATOM 587 C CA A ASN A 1 67 ? 17.131 -8.448 -26.691 0.73 12.08 67 ASN A CA 1
ATOM 588 C CA B ASN A 1 67 ? 18.338 -7.581 -27.010 0.27 13.35 67 ASN A CA 1
ATOM 589 C C A ASN A 1 67 ? 16.530 -9.786 -26.286 0.73 9.29 67 ASN A C 1
ATOM 590 C C B ASN A 1 67 ? 17.449 -8.797 -26.757 0.27 11.91 67 ASN A C 1
ATOM 591 O O A ASN A 1 67 ? 15.537 -9.849 -25.548 0.73 10.77 67 ASN A O 1
ATOM 592 O O B ASN A 1 67 ? 16.301 -8.714 -26.316 0.27 14.41 67 ASN A O 1
ATOM 601 N N A ALA A 1 68 ? 17.205 -10.853 -26.722 0.68 9.86 68 ALA A N 1
ATOM 602 N N B ALA A 1 68 ? 18.025 -9.954 -27.015 0.32 11.02 68 ALA A N 1
ATOM 603 C CA A ALA A 1 68 ? 16.845 -12.222 -26.359 0.68 9.08 68 ALA A CA 1
ATOM 604 C CA B ALA A 1 68 ? 17.323 -11.199 -26.796 0.32 9.93 68 ALA A CA 1
ATOM 605 C C A ALA A 1 68 ? 17.422 -12.631 -25.006 0.68 9.95 68 ALA A C 1
ATOM 606 C C B ALA A 1 68 ? 17.574 -11.719 -25.385 0.32 10.64 68 ALA A C 1
ATOM 607 O O A ALA A 1 68 ? 17.040 -13.713 -24.544 0.68 13.06 68 ALA A O 1
ATOM 608 O O B ALA A 1 68 ? 17.000 -12.754 -25.032 0.32 13.35 68 ALA A O 1
ATOM 611 N N A MET A 1 69 ? 18.238 -11.747 -24.390 0.65 8.21 69 MET A N 1
ATOM 612 N N B MET A 1 69 ? 18.424 -11.017 -24.607 0.35 9.84 69 MET A N 1
ATOM 613 C CA A MET A 1 69 ? 18.947 -12.020 -23.158 0.65 9.13 69 MET A CA 1
ATOM 614 C CA B MET A 1 69 ? 18.934 -11.540 -23.364 0.35 10.27 69 MET A CA 1
ATOM 615 C C A MET A 1 69 ? 18.654 -10.915 -22.132 0.65 8.11 69 MET A C 1
ATOM 616 C C B MET A 1 69 ? 18.752 -10.616 -22.177 0.35 9.33 69 MET A C 1
ATOM 617 O O A MET A 1 69 ? 19.563 -10.268 -21.588 0.65 8.98 69 MET A O 1
ATOM 618 O O B MET A 1 69 ? 19.694 -10.218 -21.475 0.35 9.65 69 MET A O 1
ATOM 627 N N A PRO A 1 70 ? 17.378 -10.689 -21.820 0.69 7.45 70 PRO A N 1
ATOM 628 N N B PRO A 1 70 ? 17.508 -10.269 -21.870 0.31 8.90 70 PRO A N 1
ATOM 629 C CA A PRO A 1 70 ? 17.050 -9.620 -20.884 0.69 7.12 70 PRO A CA 1
ATOM 630 C CA B PRO A 1 70 ? 17.199 -9.345 -20.786 0.31 8.39 70 PRO A CA 1
ATOM 631 C C A PRO A 1 70 ? 17.528 -9.859 -19.456 0.69 6.73 70 PRO A C 1
ATOM 632 C C B PRO A 1 70 ? 17.642 -9.827 -19.412 0.31 6.79 70 PRO A C 1
ATOM 633 O O A PRO A 1 70 ? 17.810 -8.903 -18.708 0.69 6.71 70 PRO A O 1
ATOM 634 O O B PRO A 1 70 ? 18.042 -8.961 -18.610 0.31 7.24 70 PRO A O 1
ATOM 641 N N . LEU A 1 71 ? 17.591 -11.109 -19.052 1.00 6.73 71 LEU A N 1
ATOM 642 C CA . LEU A 1 71 ? 18.001 -11.437 -17.689 1.00 6.18 71 LEU A CA 1
ATOM 643 C C . LEU A 1 71 ? 19.499 -11.251 -17.518 1.00 6.02 71 LEU A C 1
ATOM 644 O O . LEU A 1 71 ? 19.966 -10.776 -16.494 1.00 6.45 71 LEU A O 1
ATOM 649 N N . THR A 1 72 ? 20.273 -11.650 -18.549 1.00 6.59 72 THR A N 1
ATOM 650 C CA . THR A 1 72 ? 21.704 -11.343 -18.543 1.00 6.59 72 THR A CA 1
ATOM 651 C C . THR A 1 72 ? 21.938 -9.851 -18.442 1.00 6.70 72 THR A C 1
ATOM 652 O O . THR A 1 72 ? 22.803 -9.398 -17.665 1.00 7.33 72 THR A O 1
ATOM 656 N N A ARG A 1 73 ? 21.185 -9.055 -19.207 0.55 7.04 73 ARG A N 1
ATOM 657 N N B ARG A 1 73 ? 21.203 -9.012 -19.187 0.45 8.30 73 ARG A N 1
ATOM 658 C CA A ARG A 1 73 ? 21.307 -7.616 -19.188 0.55 8.45 73 ARG A CA 1
ATOM 659 C CA B ARG A 1 73 ? 21.407 -7.578 -19.102 0.45 8.16 73 ARG A CA 1
ATOM 660 C C A ARG A 1 73 ? 21.032 -7.065 -17.779 0.55 7.03 73 ARG A C 1
ATOM 661 C C B ARG A 1 73 ? 21.117 -7.108 -17.676 0.45 6.65 73 ARG A C 1
ATOM 662 O O A ARG A 1 73 ? 21.773 -6.186 -17.318 0.55 7.49 73 ARG A O 1
ATOM 663 O O B ARG A 1 73 ? 21.875 -6.359 -17.059 0.45 6.89 73 ARG A O 1
ATOM 678 N N . SER A 1 74 ? 19.994 -7.548 -17.119 1.00 7.03 74 SER A N 1
ATOM 679 C CA . SER A 1 74 ? 19.679 -7.114 -15.757 1.00 7.25 74 SER A CA 1
ATOM 680 C C . SER A 1 74 ? 20.722 -7.543 -14.757 1.00 6.25 74 SER A C 1
ATOM 681 O O . SER A 1 74 ? 21.095 -6.777 -13.869 1.00 6.62 74 SER A O 1
ATOM 684 N N . ALA A 1 75 ? 21.232 -8.767 -14.877 1.00 6.02 75 ALA A N 1
ATOM 685 C CA . ALA A 1 75 ? 22.271 -9.232 -13.965 1.00 5.94 75 ALA A CA 1
ATOM 686 C C . ALA A 1 75 ? 23.556 -8.454 -14.138 1.00 5.77 75 ALA A C 1
ATOM 687 O O . ALA A 1 75 ? 24.228 -8.122 -13.148 1.00 6.60 75 ALA A O 1
ATOM 689 N N . ASN A 1 76 ? 23.928 -8.140 -15.378 1.00 6.59 76 ASN A N 1
ATOM 690 C CA . ASN A 1 76 ? 25.116 -7.322 -15.622 1.00 7.22 76 ASN A CA 1
ATOM 691 C C . ASN A 1 76 ? 24.962 -5.987 -14.918 1.00 7.62 76 ASN A C 1
ATOM 692 O O . ASN A 1 76 ? 25.898 -5.450 -14.307 1.00 9.05 76 ASN A O 1
ATOM 697 N N A SER A 1 77 ? 23.787 -5.356 -14.997 0.71 7.55 77 SER A N 1
ATOM 698 N N B SER A 1 77 ? 23.754 -5.431 -15.022 0.29 7.32 77 SER A N 1
ATOM 699 C CA A SER A 1 77 ? 23.547 -4.071 -14.315 0.71 8.05 77 SER A CA 1
ATOM 700 C CA B SER A 1 77 ? 23.407 -4.156 -14.394 0.29 7.98 77 SER A CA 1
ATOM 701 C C A SER A 1 77 ? 23.584 -4.217 -12.810 0.71 7.23 77 SER A C 1
ATOM 702 C C B SER A 1 77 ? 23.560 -4.245 -12.881 0.29 7.05 77 SER A C 1
ATOM 703 O O A SER A 1 77 ? 24.123 -3.390 -12.103 0.71 8.92 77 SER A O 1
ATOM 704 O O B SER A 1 77 ? 24.187 -3.376 -12.287 0.29 7.42 77 SER A O 1
ATOM 709 N N . ALA A 1 78 ? 22.994 -5.297 -12.300 1.00 6.69 78 ALA A N 1
ATOM 710 C CA . ALA A 1 78 ? 23.040 -5.522 -10.858 1.00 6.80 78 ALA A CA 1
ATOM 711 C C . ALA A 1 78 ? 24.482 -5.548 -10.371 1.00 7.03 78 ALA A C 1
ATOM 712 O O . ALA A 1 78 ? 24.850 -4.952 -9.357 1.00 8.39 78 ALA A O 1
ATOM 714 N N A ILE A 1 79 ? 25.338 -6.293 -11.061 0.76 7.06 79 ILE A N 1
ATOM 715 N N B ILE A 1 79 ? 25.318 -6.273 -11.106 0.24 7.32 79 ILE A N 1
ATOM 716 C CA A ILE A 1 79 ? 26.711 -6.501 -10.625 0.76 7.96 79 ILE A CA 1
ATOM 717 C CA B ILE A 1 79 ? 26.693 -6.528 -10.705 0.24 7.81 79 ILE A CA 1
ATOM 718 C C A ILE A 1 79 ? 27.554 -5.270 -10.877 0.76 8.30 79 ILE A C 1
ATOM 719 C C B ILE A 1 79 ? 27.618 -5.351 -10.939 0.24 8.48 79 ILE A C 1
ATOM 720 O O A ILE A 1 79 ? 28.340 -4.856 -9.981 0.76 8.94 79 ILE A O 1
ATOM 721 O O B ILE A 1 79 ? 28.491 -5.062 -10.103 0.24 10.06 79 ILE A O 1
ATOM 730 N N . GLU A 1 80 ? 27.468 -4.653 -12.051 1.00 8.82 80 GLU A N 1
ATOM 731 C CA . GLU A 1 80 ? 28.364 -3.581 -12.436 1.00 10.24 80 GLU A CA 1
ATOM 732 C C . GLU A 1 80 ? 27.922 -2.207 -11.921 1.00 10.68 80 GLU A C 1
ATOM 733 O O . GLU A 1 80 ? 28.800 -1.346 -11.698 1.00 12.24 80 GLU A O 1
ATOM 739 N N . LYS A 1 81 ? 26.629 -1.977 -11.770 1.00 10.04 81 LYS A N 1
ATOM 740 C CA . LYS A 1 81 ? 26.049 -0.666 -11.481 1.00 12.45 81 LYS A CA 1
ATOM 741 C C . LYS A 1 81 ? 25.345 -0.599 -10.147 1.00 12.77 81 LYS A C 1
ATOM 742 O O . LYS A 1 81 ? 25.647 0.249 -9.329 1.00 19.04 81 LYS A O 1
ATOM 748 N N . VAL A 1 82 ? 24.379 -1.465 -9.904 1.00 9.13 82 VAL A N 1
ATOM 749 C CA . VAL A 1 82 ? 23.515 -1.274 -8.742 1.00 9.25 82 VAL A CA 1
ATOM 750 C C . VAL A 1 82 ? 24.135 -1.752 -7.449 1.00 10.02 82 VAL A C 1
ATOM 751 O O . VAL A 1 82 ? 24.193 -0.974 -6.486 1.00 12.77 82 VAL A O 1
ATOM 755 N N . ALA A 1 83 ? 24.667 -2.955 -7.390 1.00 10.07 83 ALA A N 1
ATOM 756 C CA . ALA A 1 83 ? 25.281 -3.408 -6.159 1.00 10.49 83 ALA A CA 1
ATOM 757 C C . ALA A 1 83 ? 26.437 -2.497 -5.719 1.00 11.34 83 ALA A C 1
ATOM 758 O O . ALA A 1 83 ? 26.467 -2.123 -4.529 1.00 12.52 83 ALA A O 1
ATOM 760 N N . PRO A 1 84 ? 27.367 -2.060 -6.554 1.00 11.89 84 PRO A N 1
ATOM 761 C CA . PRO A 1 84 ? 28.438 -1.188 -6.081 1.00 13.13 84 PRO A CA 1
ATOM 762 C C . PRO A 1 84 ? 27.974 0.213 -5.710 1.00 12.70 84 PRO A C 1
ATOM 763 O O . PRO A 1 84 ? 28.720 0.895 -4.996 1.00 17.78 84 PRO A O 1
ATOM 767 N N . GLN A 1 85 ? 26.841 0.647 -6.222 1.00 9.82 85 GLN A N 1
ATOM 768 C CA . GLN A 1 85 ? 26.266 1.957 -5.949 1.00 10.14 85 GLN A CA 1
ATOM 769 C C . GLN A 1 85 ? 24.961 1.819 -5.157 1.00 8.70 85 GLN A C 1
ATOM 770 O O . GLN A 1 85 ? 24.081 2.677 -5.260 1.00 9.00 85 GLN A O 1
ATOM 776 N N . PHE A 1 86 ? 24.825 0.770 -4.330 1.00 8.96 86 PHE A N 1
ATOM 777 C CA . PHE A 1 86 ? 23.520 0.433 -3.760 1.00 8.73 86 PHE A CA 1
ATOM 778 C C . PHE A 1 86 ? 22.955 1.604 -2.970 1.00 8.15 86 PHE A C 1
ATOM 779 O O . PHE A 1 86 ? 21.765 1.954 -3.115 1.00 8.06 86 PHE A O 1
ATOM 787 N N . ASP A 1 87 ? 23.754 2.220 -2.126 1.00 8.26 87 ASP A N 1
ATOM 788 C CA . ASP A 1 87 ? 23.234 3.237 -1.241 1.00 8.36 87 ASP A CA 1
ATOM 789 C C . ASP A 1 87 ? 22.697 4.414 -2.028 1.00 7.91 87 ASP A C 1
ATOM 790 O O . ASP A 1 87 ? 21.620 4.986 -1.712 1.00 8.75 87 ASP A O 1
ATOM 795 N N . ALA A 1 88 ? 23.418 4.856 -3.052 1.00 8.65 88 ALA A N 1
ATOM 796 C CA . ALA A 1 88 ? 22.981 5.931 -3.890 1.00 8.70 88 ALA A CA 1
ATOM 797 C C . ALA A 1 88 ? 21.709 5.602 -4.680 1.00 7.88 88 ALA A C 1
ATOM 798 O O . ALA A 1 88 ? 20.801 6.390 -4.769 1.00 8.26 88 ALA A O 1
ATOM 800 N N . VAL A 1 89 ? 21.704 4.390 -5.275 1.00 7.94 89 VAL A N 1
ATOM 801 C CA . VAL A 1 89 ? 20.543 3.990 -6.081 1.00 7.45 89 VAL A CA 1
ATOM 802 C C . VAL A 1 89 ? 19.306 3.870 -5.193 1.00 6.79 89 VAL A C 1
ATOM 803 O O . VAL A 1 89 ? 18.210 4.302 -5.573 1.00 7.32 89 VAL A O 1
ATOM 807 N N . ALA A 1 90 ? 19.478 3.289 -4.003 1.00 7.17 90 ALA A N 1
ATOM 808 C CA . ALA A 1 90 ? 18.345 3.162 -3.089 1.00 7.12 90 ALA A CA 1
ATOM 809 C C . ALA A 1 90 ? 17.782 4.531 -2.708 1.00 7.22 90 ALA A C 1
ATOM 810 O O . ALA A 1 90 ? 16.553 4.721 -2.638 1.00 7.60 90 ALA A O 1
ATOM 812 N N . ALA A 1 91 ? 18.650 5.502 -2.435 1.00 7.50 91 ALA A N 1
ATOM 813 C CA . ALA A 1 91 ? 18.173 6.843 -2.056 1.00 7.73 91 ALA A CA 1
ATOM 814 C C . ALA A 1 91 ? 17.449 7.484 -3.233 1.00 8.17 91 ALA A C 1
ATOM 815 O O . ALA A 1 91 ? 16.396 8.110 -3.079 1.00 8.72 91 ALA A O 1
ATOM 817 N N . MET A 1 92 ? 18.005 7.325 -4.444 1.00 7.95 92 MET A N 1
ATOM 818 C CA . MET A 1 92 ? 17.409 7.914 -5.627 1.00 7.95 92 MET A CA 1
ATOM 819 C C . MET A 1 92 ? 16.013 7.350 -5.888 1.00 7.30 92 MET A C 1
ATOM 820 O O . MET A 1 92 ? 15.063 8.093 -6.194 1.00 8.07 92 MET A O 1
ATOM 825 N N . LEU A 1 93 ? 15.869 6.027 -5.783 1.00 6.79 93 LEU A N 1
ATOM 826 C CA . LEU A 1 93 ? 14.555 5.425 -6.025 1.00 6.86 93 LEU A CA 1
ATOM 827 C C . LEU A 1 93 ? 13.598 5.817 -4.910 1.00 6.77 93 LEU A C 1
ATOM 828 O O . LEU A 1 93 ? 12.409 6.138 -5.151 1.00 7.33 93 LEU A O 1
ATOM 833 N N . GLY A 1 94 ? 14.063 5.806 -3.662 1.00 7.38 94 GLY A N 1
ATOM 834 C CA . GLY A 1 94 ? 13.215 6.188 -2.550 1.00 8.19 94 GLY A CA 1
ATOM 835 C C . GLY A 1 94 ? 12.728 7.632 -2.696 1.00 7.85 94 GLY A C 1
ATOM 836 O O . GLY A 1 94 ? 11.611 7.972 -2.243 1.00 8.72 94 GLY A O 1
ATOM 837 N N . ASP A 1 95 ? 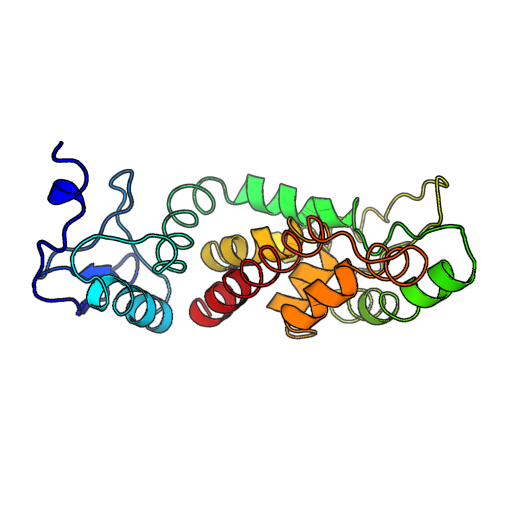13.537 8.507 -3.273 1.00 7.87 95 ASP A N 1
ATOM 838 C CA . ASP A 1 95 ? 13.181 9.895 -3.470 1.00 8.76 95 ASP A CA 1
ATOM 839 C C . ASP A 1 95 ? 12.019 10.093 -4.440 1.00 8.46 95 ASP A C 1
ATOM 840 O O . ASP A 1 95 ? 11.373 11.153 -4.400 1.00 10.18 95 ASP A O 1
ATOM 845 N N . TYR A 1 96 ? 11.691 9.082 -5.259 1.00 7.80 96 TYR A N 1
ATOM 846 C CA . TYR A 1 96 ? 10.484 9.217 -6.075 1.00 8.25 96 TYR A CA 1
ATOM 847 C C . TYR A 1 96 ? 9.221 9.296 -5.208 1.00 8.32 96 TYR A C 1
ATOM 848 O O . TYR A 1 96 ? 8.190 9.745 -5.693 1.00 9.31 96 TYR A O 1
ATOM 857 N N . GLY A 1 97 ? 9.283 8.920 -3.931 1.00 9.02 97 GLY A N 1
ATOM 858 C CA . GLY A 1 97 ? 8.138 9.192 -3.059 1.00 10.40 97 GLY A CA 1
ATOM 859 C C . GLY A 1 97 ? 7.724 10.624 -2.971 1.00 9.69 97 GLY A C 1
ATOM 860 O O . GLY A 1 97 ? 6.611 10.938 -2.670 1.00 11.64 97 GLY A O 1
ATOM 861 N N . GLY A 1 98 ? 8.664 11.524 -3.178 1.00 10.14 98 GLY A N 1
ATOM 862 C CA . GLY A 1 98 ? 8.402 12.973 -3.148 1.00 11.91 98 GLY A CA 1
ATOM 863 C C . GLY A 1 98 ? 8.061 13.554 -4.528 1.00 10.87 98 GLY A C 1
ATOM 864 O O . GLY A 1 98 ? 7.756 14.748 -4.591 1.00 13.94 98 GLY A O 1
ATOM 865 N N . THR A 1 99 ? 8.130 12.755 -5.579 1.00 9.68 99 THR A N 1
ATOM 866 C CA . THR A 1 99 ? 7.890 13.143 -6.948 1.00 9.77 99 THR A CA 1
ATOM 867 C C . THR A 1 99 ? 7.095 12.051 -7.642 1.00 9.96 99 THR A C 1
ATOM 868 O O . THR A 1 99 ? 7.460 11.573 -8.724 1.00 13.58 99 THR A O 1
ATOM 872 N N . ASP A 1 100 ? 6.017 11.580 -6.991 1.00 7.81 100 ASP A N 1
ATOM 873 C CA . ASP A 1 100 ? 5.349 10.406 -7.481 1.00 7.26 100 ASP A CA 1
ATOM 874 C C . ASP A 1 100 ? 4.248 10.773 -8.471 1.00 7.02 100 ASP A C 1
ATOM 875 O O . ASP A 1 100 ? 3.399 11.624 -8.159 1.00 8.28 100 ASP A O 1
ATOM 880 N N . LEU A 1 101 ? 4.196 10.084 -9.614 1.00 6.80 101 LEU A N 1
ATOM 881 C CA . LEU A 1 101 ? 3.105 10.250 -10.570 1.00 7.04 101 LEU A CA 1
ATOM 882 C C . LEU A 1 101 ? 1.736 10.314 -9.879 1.00 7.33 101 LEU A C 1
ATOM 883 O O . LEU A 1 101 ? 0.866 11.086 -10.272 1.00 8.91 101 LEU A O 1
ATOM 888 N N . LEU A 1 102 ? 1.526 9.436 -8.895 1.00 7.24 102 LEU A N 1
ATOM 889 C CA A LEU A 1 102 ? 0.204 9.272 -8.311 0.58 7.86 102 LEU A CA 1
ATOM 890 C CA B LEU A 1 102 ? 0.194 9.277 -8.318 0.42 7.92 102 LEU A CA 1
ATOM 891 C C . LEU A 1 102 ? -0.199 10.473 -7.447 1.00 8.43 102 LEU A C 1
ATOM 892 O O . LEU A 1 102 ? -1.400 10.601 -7.104 1.00 10.14 102 LEU A O 1
ATOM 901 N N . SER A 1 103 ? 0.757 11.307 -7.056 1.00 8.51 103 SER A N 1
ATOM 902 C CA . SER A 1 103 ? 0.486 12.514 -6.246 1.00 10.24 103 SER A CA 1
ATOM 903 C C . SER A 1 103 ? 0.118 13.710 -7.089 1.00 10.40 103 SER A C 1
ATOM 904 O O . SER A 1 103 ? -0.514 14.632 -6.565 1.00 12.71 103 SER A O 1
ATOM 907 N N . TYR A 1 104 ? 0.480 13.765 -8.349 1.00 11.75 104 TYR A N 1
ATOM 908 C CA . TYR A 1 104 ? 0.402 14.999 -9.160 1.00 12.81 104 TYR A CA 1
ATOM 909 C C . TYR A 1 104 ? -0.778 14.897 -10.107 1.00 13.50 104 TYR A C 1
ATOM 910 O O . TYR A 1 104 ? -0.640 14.486 -11.285 1.00 18.74 104 TYR A O 1
ATOM 919 N N . ARG A 1 105 ? -1.957 15.248 -9.636 1.00 14.34 105 ARG A N 1
ATOM 920 C CA . ARG A 1 105 ? -3.225 15.098 -10.390 1.00 16.00 105 ARG A CA 1
ATOM 921 C C . ARG A 1 105 ? -3.398 16.265 -11.323 1.00 15.41 105 ARG A C 1
ATOM 922 O O . ARG A 1 105 ? -2.825 17.350 -11.105 1.00 14.33 105 ARG A O 1
ATOM 930 N N . ALA A 1 106 ? -4.169 16.078 -12.377 1.00 16.90 106 ALA A N 1
ATOM 931 C CA . ALA A 1 106 ? -4.703 17.214 -13.128 1.00 15.37 106 ALA A CA 1
ATOM 932 C C . ALA A 1 106 ? -5.602 18.096 -12.275 1.00 16.13 106 ALA A C 1
ATOM 933 O O . ALA A 1 106 ? -6.266 17.732 -11.293 1.00 17.35 106 ALA A O 1
ATOM 935 N N . ASP A 1 107 ? -5.747 19.293 -12.712 1.00 15.91 107 ASP A N 1
ATOM 936 C CA . ASP A 1 107 ? -6.846 20.063 -12.133 1.00 18.05 107 ASP A CA 1
ATOM 937 C C . ASP A 1 107 ? -8.010 20.225 -13.121 1.00 17.57 107 ASP A C 1
ATOM 938 O O . ASP A 1 107 ? -8.968 20.866 -12.717 1.00 19.60 107 ASP A O 1
ATOM 943 N N . ALA A 1 108 ? -7.913 19.685 -14.316 1.00 16.88 108 ALA A N 1
ATOM 944 C CA . ALA A 1 108 ? -8.929 19.758 -15.328 1.00 16.29 108 ALA A CA 1
ATOM 945 C C . ALA A 1 108 ? -8.543 18.876 -16.491 1.00 14.84 108 ALA A C 1
ATOM 946 O O . ALA A 1 108 ? -7.365 18.576 -16.688 1.00 16.81 108 ALA A O 1
ATOM 948 N N . PRO A 1 109 ? -9.502 18.488 -17.315 1.00 14.27 109 PRO A N 1
ATOM 949 C CA . PRO A 1 109 ? -10.958 18.617 -17.092 1.00 13.88 109 PRO A CA 1
ATOM 950 C C . PRO A 1 109 ? -11.429 17.686 -15.964 1.00 12.54 109 PRO A C 1
ATOM 951 O O . PRO A 1 109 ? -10.719 16.779 -15.483 1.00 12.31 109 PRO A O 1
ATOM 955 N N . GLU A 1 110 ? -12.672 17.883 -15.535 1.00 12.66 110 GLU A N 1
ATOM 956 C CA . GLU A 1 110 ? -13.255 17.144 -14.423 1.00 12.49 110 GLU A CA 1
ATOM 957 C C . GLU A 1 110 ? -13.195 15.650 -14.666 1.00 11.84 110 GLU A C 1
ATOM 958 O O . GLU A 1 110 ? -12.896 14.875 -13.758 1.00 11.65 110 GLU A O 1
ATOM 964 N N . ALA A 1 111 ? -13.477 15.213 -15.908 1.00 12.78 111 ALA A N 1
ATOM 965 C CA . ALA A 1 111 ? -13.507 13.820 -16.185 1.00 12.98 111 ALA A CA 1
ATOM 966 C C . ALA A 1 111 ? -12.111 13.182 -15.981 1.00 12.06 111 ALA A C 1
ATOM 967 O O . ALA A 1 111 ? -11.979 12.018 -15.597 1.00 12.71 111 ALA A O 1
ATOM 969 N N . LEU A 1 112 ? -11.041 13.906 -16.273 1.00 11.23 112 LEU A N 1
ATOM 970 C CA . LEU A 1 112 ? -9.695 13.397 -16.044 1.00 11.39 112 LEU A CA 1
ATOM 971 C C . LEU A 1 112 ? -9.368 13.309 -14.553 1.00 10.29 112 LEU A C 1
ATOM 972 O O . LEU A 1 112 ? -8.769 12.335 -14.084 1.00 9.72 112 LEU A O 1
ATOM 977 N N . VAL A 1 113 ? -9.772 14.343 -13.795 1.00 10.10 113 VAL A N 1
ATOM 978 C CA . VAL A 1 113 ? -9.633 14.285 -12.328 1.00 9.49 113 VAL A CA 1
ATOM 979 C C . VAL A 1 113 ? -10.240 13.035 -11.757 1.00 9.51 113 VAL A C 1
ATOM 980 O O . VAL A 1 113 ? -9.632 12.316 -10.937 1.00 9.70 113 VAL A O 1
ATOM 984 N N . ARG A 1 114 ? -11.452 12.696 -12.221 1.00 9.90 114 ARG A N 1
ATOM 985 C CA . ARG A 1 114 ? -12.146 11.510 -11.749 1.00 10.14 114 ARG A CA 1
ATOM 986 C C . ARG A 1 114 ? -11.461 10.218 -12.206 1.00 10.57 114 ARG A C 1
ATOM 987 O O . ARG A 1 114 ? -11.363 9.246 -11.442 1.00 11.41 114 ARG A O 1
ATOM 995 N N . ALA A 1 115 ? -10.985 10.163 -13.445 1.00 10.93 115 ALA A N 1
ATOM 996 C CA . ALA A 1 115 ? -10.292 8.978 -13.959 1.00 10.90 115 ALA A CA 1
ATOM 997 C C . ALA A 1 115 ? -9.035 8.683 -13.162 1.00 9.66 115 ALA A C 1
ATOM 998 O O . ALA A 1 115 ? -8.705 7.551 -12.832 1.00 10.72 115 ALA A O 1
ATOM 1000 N N . GLN A 1 116 ? -8.269 9.734 -12.863 1.00 9.66 116 GLN A N 1
ATOM 1001 C CA . GLN A 1 116 ? -7.053 9.598 -12.071 1.00 9.50 116 GLN A CA 1
ATOM 1002 C C . GLN A 1 116 ? -7.402 9.078 -10.676 1.00 8.71 116 GLN A C 1
ATOM 1003 O O . GLN A 1 116 ? -6.732 8.188 -10.154 1.00 9.31 116 GLN A O 1
ATOM 1009 N N . ALA A 1 117 ? -8.442 9.615 -10.037 1.00 9.36 117 ALA A N 1
ATOM 1010 C CA . ALA A 1 117 ? -8.802 9.187 -8.700 1.00 9.90 117 ALA A CA 1
ATOM 1011 C C . ALA A 1 117 ? -9.217 7.744 -8.704 1.00 9.85 117 ALA A C 1
ATOM 1012 O O . ALA A 1 117 ? -8.824 6.945 -7.827 1.00 10.11 117 ALA A O 1
ATOM 1014 N N . GLU A 1 118 ? -10.038 7.342 -9.706 1.00 10.12 118 GLU A N 1
ATOM 1015 C CA A GLU A 1 118 ? -10.503 5.944 -9.671 0.43 11.36 118 GLU A CA 1
ATOM 1016 C CA B GLU A 1 118 ? -10.504 5.947 -9.749 0.57 11.31 118 GLU A CA 1
ATOM 1017 C C . GLU A 1 118 ? -9.359 4.961 -9.806 1.00 10.41 118 GLU A C 1
ATOM 1018 O O . GLU A 1 118 ? -9.380 3.913 -9.147 1.00 11.29 118 GLU A O 1
ATOM 1029 N N . GLY A 1 119 ? -8.377 5.298 -10.634 1.00 9.51 119 GLY A N 1
ATOM 1030 C CA . GLY A 1 119 ? -7.258 4.369 -10.797 1.00 9.07 119 GLY A CA 1
ATOM 1031 C C . GLY A 1 119 ? -6.234 4.430 -9.688 1.00 8.46 119 GLY A C 1
ATOM 1032 O O . GLY A 1 119 ? -5.647 3.439 -9.275 1.00 9.23 119 GLY A O 1
ATOM 1033 N N . TRP A 1 120 ? -5.938 5.647 -9.223 1.00 8.35 120 TRP A N 1
ATOM 1034 C CA . TRP A 1 120 ? -4.795 5.882 -8.355 1.00 7.86 120 TRP A CA 1
ATOM 1035 C C . TRP A 1 120 ? -5.103 5.929 -6.871 1.00 8.07 120 TRP A C 1
ATOM 1036 O O . TRP A 1 120 ? -4.248 5.566 -6.048 1.00 8.48 120 TRP A O 1
ATOM 1047 N N . ASP A 1 121 ? -6.302 6.353 -6.483 1.00 8.76 121 ASP A N 1
ATOM 1048 C CA . ASP A 1 121 ? -6.615 6.403 -5.050 1.00 9.03 121 ASP A CA 1
ATOM 1049 C C . ASP A 1 121 ? -6.476 5.021 -4.396 1.00 8.68 121 ASP A C 1
ATOM 1050 O O . ASP A 1 121 ? -5.991 4.963 -3.265 1.00 9.13 121 ASP A O 1
ATOM 1055 N N . PRO A 1 122 ? -6.846 3.904 -5.028 1.00 9.10 122 PRO A N 1
ATOM 1056 C CA . PRO A 1 122 ? -6.625 2.608 -4.361 1.00 9.25 122 PRO A CA 1
ATOM 1057 C C . PRO A 1 122 ? -5.174 2.333 -4.083 1.00 8.34 122 PRO A C 1
ATOM 1058 O O . PRO A 1 122 ? -4.846 1.649 -3.106 1.00 8.94 122 PRO A O 1
ATOM 1062 N N . LEU A 1 123 ? -4.259 2.791 -4.932 1.00 7.80 123 LEU A N 1
ATOM 1063 C CA . LEU A 1 123 ? -2.845 2.578 -4.750 1.00 7.87 123 LEU A CA 1
ATOM 1064 C C . LEU A 1 123 ? -2.256 3.469 -3.670 1.00 7.33 123 LEU A C 1
ATOM 1065 O O . LEU A 1 123 ? -1.411 3.030 -2.885 1.00 8.07 123 LEU A O 1
ATOM 1070 N N . ILE A 1 124 ? -2.717 4.716 -3.609 1.00 7.85 124 ILE A N 1
ATOM 1071 C CA . ILE A 1 124 ? -2.395 5.582 -2.483 1.00 8.68 124 ILE A CA 1
ATOM 1072 C C . ILE A 1 124 ? -2.855 4.909 -1.181 1.00 8.23 124 ILE A C 1
ATOM 1073 O O . ILE A 1 124 ? -2.114 4.912 -0.176 1.00 9.17 124 ILE A O 1
ATOM 1078 N N . ASP A 1 125 ? -4.057 4.386 -1.161 1.00 9.02 125 ASP A N 1
ATOM 1079 C CA A ASP A 1 125 ? -4.610 3.784 0.049 0.64 9.17 125 ASP A CA 1
ATOM 1080 C CA B ASP A 1 125 ? -4.611 3.771 0.034 0.36 9.26 125 ASP A CA 1
ATOM 1081 C C . ASP A 1 125 ? -3.825 2.537 0.426 1.00 8.37 125 ASP A C 1
ATOM 1082 O O . ASP A 1 125 ? -3.559 2.287 1.603 1.00 9.30 125 ASP A O 1
ATOM 1091 N N . TRP A 1 126 ? -3.430 1.741 -0.556 1.00 8.37 126 TRP A N 1
ATOM 1092 C CA . TRP A 1 126 ? -2.595 0.558 -0.317 1.00 8.29 126 TRP A CA 1
ATOM 1093 C C . TRP A 1 126 ? -1.297 0.969 0.366 1.00 7.92 126 TRP A C 1
ATOM 1094 O O . TRP A 1 126 ? -0.872 0.388 1.369 1.00 8.80 126 TRP A O 1
ATOM 1105 N N . ALA A 1 127 ? -0.589 1.952 -0.161 1.00 7.79 127 ALA A N 1
ATOM 1106 C CA . ALA A 1 127 ? 0.666 2.380 0.420 1.00 8.20 127 ALA A CA 1
ATOM 1107 C C . ALA A 1 127 ? 0.446 2.938 1.813 1.00 7.75 127 ALA A C 1
ATOM 1108 O O . ALA A 1 127 ? 1.259 2.713 2.718 1.00 8.72 127 ALA A O 1
ATOM 1110 N N . ALA A 1 128 ? -0.652 3.641 2.041 1.00 8.07 128 ALA A N 1
ATOM 1111 C CA . ALA A 1 128 ? -0.998 4.164 3.357 1.00 8.66 128 ALA A CA 1
ATOM 1112 C C . ALA A 1 128 ? -1.171 3.046 4.360 1.00 8.61 128 ALA A C 1
ATOM 1113 O O . ALA A 1 128 ? -0.709 3.175 5.513 1.00 12.17 128 ALA A O 1
ATOM 1115 N N A THR A 1 129 ? -1.764 1.919 4.028 0.54 9.34 129 THR A N 1
ATOM 1116 N N B THR A 1 129 ? -1.817 1.980 3.966 0.46 9.18 129 THR A N 1
ATOM 1117 C CA A THR A 1 129 ? -2.060 0.882 4.991 0.54 10.59 129 THR A CA 1
ATOM 1118 C CA B THR A 1 129 ? -2.134 0.872 4.843 0.46 9.77 129 THR A CA 1
ATOM 1119 C C A THR A 1 129 ? -1.011 -0.194 5.049 0.54 10.71 129 THR A C 1
ATOM 1120 C C B THR A 1 129 ? -0.950 -0.044 5.006 0.46 10.30 129 THR A C 1
ATOM 1121 O O A THR A 1 129 ? -0.603 -0.628 6.125 0.54 12.49 129 THR A O 1
ATOM 1122 O O B THR A 1 129 ? -0.377 -0.180 6.095 0.46 11.80 129 THR A O 1
ATOM 1129 N N . GLU A 1 130 ? -0.550 -0.693 3.931 1.00 9.89 130 GLU A N 1
ATOM 1130 C CA A GLU A 1 130 ? 0.463 -1.730 3.896 0.57 10.51 130 GLU A CA 1
ATOM 1131 C CA B GLU A 1 130 ? 0.437 -1.776 4.034 0.43 11.10 130 GLU A CA 1
ATOM 1132 C C . GLU A 1 130 ? 1.831 -1.227 4.310 1.00 11.18 130 GLU A C 1
ATOM 1133 O O . GLU A 1 130 ? 2.580 -1.873 5.087 1.00 13.82 130 GLU A O 1
ATOM 1144 N N . LEU A 1 131 ? 2.227 -0.075 3.778 1.00 11.08 131 LEU A N 1
ATOM 1145 C CA . LEU A 1 131 ? 3.523 0.516 4.002 1.00 11.46 131 LEU A CA 1
ATOM 1146 C C . LEU A 1 131 ? 3.536 1.592 5.041 1.00 11.13 131 LEU A C 1
ATOM 1147 O O . LEU A 1 131 ? 4.608 2.135 5.368 1.00 12.97 131 LEU A O 1
ATOM 1152 N N . ARG A 1 132 ? 2.375 1.951 5.599 1.00 11.20 132 ARG A N 1
ATOM 1153 C CA A ARG A 1 132 ? 2.253 3.047 6.567 0.57 12.43 132 ARG A CA 1
ATOM 1154 C CA B ARG A 1 132 ? 2.262 3.049 6.555 0.43 12.51 132 ARG A CA 1
ATOM 1155 C C . ARG A 1 132 ? 2.854 4.308 5.952 1.00 11.16 132 ARG A C 1
ATOM 1156 O O . ARG A 1 132 ? 3.514 5.122 6.614 1.00 14.94 132 ARG A O 1
ATOM 1171 N N . ALA A 1 133 ? 2.627 4.517 4.653 1.00 9.47 133 ALA A N 1
ATOM 1172 C CA . ALA A 1 133 ? 3.206 5.613 3.882 1.00 9.61 133 ALA A CA 1
ATOM 1173 C C . ALA A 1 133 ? 2.154 6.365 3.105 1.00 9.09 133 ALA A C 1
ATOM 1174 O O . ALA A 1 133 ? 2.059 6.283 1.880 1.00 10.69 133 ALA A O 1
ATOM 1176 N N . PRO A 1 134 ? 1.302 7.116 3.817 1.00 10.00 134 PRO A N 1
ATOM 1177 C CA . PRO A 1 134 ? 0.234 7.907 3.161 1.00 10.98 134 PRO A CA 1
ATOM 1178 C C . PRO A 1 134 ? 0.805 9.095 2.436 1.00 10.40 134 PRO A C 1
ATOM 1179 O O . PRO A 1 134 ? 1.301 10.103 3.025 1.00 11.84 134 PRO A O 1
ATOM 1183 N N . LEU A 1 135 ? 0.692 9.091 1.103 1.00 10.71 135 LEU A N 1
ATOM 1184 C CA . LEU A 1 135 ? 1.120 10.247 0.329 1.00 10.97 135 LEU A CA 1
ATOM 1185 C C . LEU A 1 135 ? -0.003 11.270 0.242 1.00 11.66 135 LEU A C 1
ATOM 1186 O O . LEU A 1 135 ? -1.163 10.941 0.161 1.00 16.83 135 LEU A O 1
ATOM 1191 N N . ARG A 1 136 ? 0.436 12.520 0.198 1.00 10.76 136 ARG A N 1
ATOM 1192 C CA . ARG A 1 136 ? -0.444 13.633 -0.101 1.00 12.29 136 ARG A CA 1
ATOM 1193 C C . ARG A 1 136 ? -0.537 13.787 -1.607 1.00 11.58 136 ARG A C 1
ATOM 1194 O O . ARG A 1 136 ? 0.460 13.556 -2.323 1.00 14.87 136 ARG A O 1
ATOM 1202 N N . ILE A 1 137 ? -1.728 14.164 -2.059 1.00 11.61 137 ILE A N 1
ATOM 1203 C CA . ILE A 1 137 ? -1.963 14.455 -3.486 1.00 11.13 137 ILE A CA 1
ATOM 1204 C C . ILE A 1 137 ? -2.225 15.943 -3.680 1.00 10.20 137 ILE A C 1
ATOM 1205 O O . ILE A 1 137 ? -2.521 16.674 -2.753 1.00 12.95 137 ILE A O 1
ATOM 1210 N N . THR A 1 138 ? -2.071 16.383 -4.904 1.00 10.23 138 THR A N 1
ATOM 1211 C CA . THR A 1 138 ? -2.409 17.736 -5.282 1.00 10.56 138 THR A CA 1
ATOM 1212 C C . THR A 1 138 ? -2.866 17.739 -6.702 1.00 11.60 138 THR A C 1
ATOM 1213 O O . THR A 1 138 ? -2.762 16.721 -7.402 1.00 12.11 138 THR A O 1
ATOM 1217 N N A HIS A 1 139 ? -3.306 18.896 -7.187 0.69 11.69 139 HIS A N 1
ATOM 1218 N N B HIS A 1 139 ? -3.446 18.839 -7.186 0.31 12.14 139 HIS A N 1
ATOM 1219 C CA A HIS A 1 139 ? -3.955 19.177 -8.436 0.69 12.42 139 HIS A CA 1
ATOM 1220 C CA B HIS A 1 139 ? -3.854 18.890 -8.576 0.31 12.36 139 HIS A CA 1
ATOM 1221 C C A HIS A 1 139 ? -3.232 20.343 -9.134 0.69 11.33 139 HIS A C 1
ATOM 1222 C C B HIS A 1 139 ? -3.352 20.212 -9.176 0.31 12.01 139 HIS A C 1
ATOM 1223 O O A HIS A 1 139 ? -2.982 21.429 -8.606 0.69 11.85 139 HIS A O 1
ATOM 1224 O O B HIS A 1 139 ? -3.365 21.252 -8.530 0.31 11.16 139 HIS A O 1
ATOM 1237 N N . GLY A 1 140 ? -2.972 20.067 -10.426 1.00 11.61 140 GLY A N 1
ATOM 1238 C CA . GLY A 1 140 ? -2.349 21.162 -11.168 1.00 11.74 140 GLY A CA 1
ATOM 1239 C C . GLY A 1 140 ? -1.085 21.669 -10.547 1.00 10.63 140 GLY A C 1
ATOM 1240 O O . GLY A 1 140 ? -0.263 20.877 -10.060 1.00 12.04 140 GLY A O 1
ATOM 1241 N N . VAL A 1 141 ? -0.923 22.993 -10.572 1.00 11.39 141 VAL A N 1
ATOM 1242 C CA . VAL A 1 141 ? 0.328 23.626 -10.152 1.00 12.12 141 VAL A CA 1
ATOM 1243 C C . VAL A 1 141 ? 0.352 23.868 -8.653 1.00 11.13 141 VAL A C 1
ATOM 1244 O O . VAL A 1 141 ? 1.345 24.409 -8.145 1.00 14.10 141 VAL A O 1
ATOM 1248 N N . ILE A 1 142 ? -0.678 23.517 -7.886 1.00 10.76 142 ILE A N 1
ATOM 1249 C CA . ILE A 1 142 ? -0.654 23.820 -6.419 1.00 10.52 142 ILE A CA 1
ATOM 1250 C C . ILE A 1 142 ? 0.391 22.934 -5.773 1.00 9.85 142 ILE A C 1
ATOM 1251 O O . ILE A 1 142 ? 0.262 21.682 -5.875 1.00 10.74 142 ILE A O 1
ATOM 1256 N N . PRO A 1 143 ? 1.427 23.431 -5.137 1.00 10.76 143 PRO A N 1
ATOM 1257 C CA . PRO A 1 143 ? 2.425 22.557 -4.515 1.00 10.61 143 PRO A CA 1
ATOM 1258 C C . PRO A 1 143 ? 1.927 21.931 -3.224 1.00 9.80 143 PRO A C 1
ATOM 1259 O O . PRO A 1 143 ? 1.187 22.572 -2.452 1.00 11.31 143 PRO A O 1
ATOM 1263 N N . VAL A 1 144 ? 2.386 20.703 -2.950 1.00 10.66 144 VAL A N 1
ATOM 1264 C CA A VAL A 1 144 ? 2.183 20.124 -1.625 0.60 10.69 144 VAL A CA 1
ATOM 1265 C CA B VAL A 1 144 ? 2.163 20.067 -1.660 0.40 10.70 144 VAL A CA 1
ATOM 1266 C C . VAL A 1 144 ? 3.420 19.302 -1.284 1.00 11.64 144 VAL A C 1
ATOM 1267 O O . VAL A 1 144 ? 3.851 18.458 -2.067 1.00 19.38 144 VAL A O 1
ATOM 1274 N N . PRO A 1 145 ? 4.021 19.521 -0.139 1.00 10.30 145 PRO A N 1
ATOM 1275 C CA . PRO A 1 145 ? 5.178 18.698 0.274 1.00 10.70 145 PRO A CA 1
ATOM 1276 C C . PRO A 1 145 ? 4.675 17.413 0.914 1.00 9.66 145 PRO A C 1
ATOM 1277 O O . PRO A 1 145 ? 3.573 17.386 1.479 1.00 12.50 145 PRO A O 1
ATOM 1281 N N . GLN A 1 146 ? 5.483 16.373 0.895 1.00 9.07 146 GLN A N 1
ATOM 1282 C CA . GLN A 1 146 ? 5.170 15.154 1.630 1.00 8.64 146 GLN A CA 1
ATOM 1283 C C . GLN A 1 146 ? 5.608 15.270 3.090 1.00 8.67 146 GLN A C 1
ATOM 1284 O O . GLN A 1 146 ? 6.542 16.001 3.432 1.00 10.61 146 GLN A O 1
ATOM 1290 N N . ASP A 1 147 ? 4.950 14.523 3.941 1.00 9.05 147 ASP A N 1
ATOM 1291 C CA . ASP A 1 147 ? 5.332 14.411 5.347 1.00 8.99 147 ASP A CA 1
ATOM 1292 C C . ASP A 1 147 ? 6.747 13.847 5.412 1.00 8.30 147 ASP A C 1
ATOM 1293 O O . ASP A 1 147 ? 7.001 12.786 4.830 1.00 8.55 147 ASP A O 1
ATOM 1298 N N . PRO A 1 148 ? 7.705 14.480 6.121 1.00 8.77 148 PRO A N 1
ATOM 1299 C CA . PRO A 1 148 ? 9.049 13.911 6.250 1.00 9.20 148 PRO A CA 1
ATOM 1300 C C . PRO A 1 148 ? 9.087 12.499 6.754 1.00 8.26 148 PRO A C 1
ATOM 1301 O O . PRO A 1 148 ? 9.978 11.718 6.409 1.00 9.09 148 PRO A O 1
ATOM 1305 N N . VAL A 1 149 ? 8.143 12.114 7.630 1.00 8.04 149 VAL A N 1
ATOM 1306 C CA . VAL A 1 149 ? 8.096 10.761 8.130 1.00 8.09 149 VAL A CA 1
ATOM 1307 C C . VAL A 1 149 ? 7.701 9.760 7.038 1.00 7.87 149 VAL A C 1
ATOM 1308 O O . VAL A 1 149 ? 8.221 8.658 6.985 1.00 8.27 149 VAL A O 1
ATOM 1312 N N . VAL A 1 150 ? 6.800 10.168 6.150 1.00 7.88 150 VAL A N 1
ATOM 1313 C CA . VAL A 1 150 ? 6.409 9.302 5.026 1.00 8.03 150 VAL A CA 1
ATOM 1314 C C . VAL A 1 150 ? 7.582 9.125 4.078 1.00 8.16 150 VAL A C 1
ATOM 1315 O O . VAL A 1 150 ? 7.855 8.034 3.577 1.00 8.66 150 VAL A O 1
ATOM 1319 N N . LEU A 1 151 ? 8.318 10.225 3.815 1.00 8.08 151 LEU A N 1
ATOM 1320 C CA . LEU A 1 151 ? 9.522 10.116 2.962 1.00 8.98 151 LEU A CA 1
ATOM 1321 C C . LEU A 1 151 ? 10.542 9.161 3.568 1.00 8.04 151 LEU A C 1
ATOM 1322 O O . LEU A 1 151 ? 11.152 8.357 2.877 1.00 8.48 151 LEU A O 1
ATOM 1327 N N A LEU A 1 152 ? 10.729 9.232 4.893 0.69 7.83 152 LEU A N 1
ATOM 1328 N N B LEU A 1 152 ? 10.656 9.248 4.886 0.31 8.31 152 LEU A N 1
ATOM 1329 C CA A LEU A 1 152 ? 11.578 8.303 5.618 0.69 8.35 152 LEU A CA 1
ATOM 1330 C CA B LEU A 1 152 ? 11.546 8.368 5.616 0.31 8.50 152 LEU A CA 1
ATOM 1331 C C A LEU A 1 152 ? 11.112 6.859 5.382 0.69 7.36 152 LEU A C 1
ATOM 1332 C C B LEU A 1 152 ? 11.120 6.905 5.546 0.31 7.78 152 LEU A C 1
ATOM 1333 O O A LEU A 1 152 ? 11.889 5.947 5.045 0.69 7.03 152 LEU A O 1
ATOM 1334 O O B LEU A 1 152 ? 11.980 6.015 5.453 0.31 7.44 152 LEU A O 1
ATOM 1343 N N . LYS A 1 153 ? 9.833 6.610 5.624 1.00 7.22 153 LYS A N 1
ATOM 1344 C CA . LYS A 1 153 ? 9.325 5.242 5.505 1.00 7.49 153 LYS A CA 1
ATOM 1345 C C . LYS A 1 153 ? 9.575 4.694 4.128 1.00 7.02 153 LYS A C 1
ATOM 1346 O O . LYS A 1 153 ? 9.924 3.508 3.971 1.00 8.05 153 LYS A O 1
ATOM 1352 N N . LEU A 1 154 ? 9.386 5.511 3.097 1.00 7.37 154 LEU A N 1
ATOM 1353 C CA . LEU A 1 154 ? 9.568 5.035 1.718 1.00 7.50 154 LEU A CA 1
ATOM 1354 C C . LEU A 1 154 ? 11.052 4.811 1.421 1.00 6.91 154 LEU A C 1
ATOM 1355 O O . LEU A 1 154 ? 11.411 3.829 0.754 1.00 7.97 154 LEU A O 1
ATOM 1360 N N . ARG A 1 155 ? 11.942 5.670 1.923 1.00 7.25 155 ARG A N 1
ATOM 1361 C CA A ARG A 1 155 ? 13.385 5.438 1.852 0.58 7.43 155 ARG A CA 1
ATOM 1362 C CA B ARG A 1 155 ? 13.364 5.378 1.762 0.42 7.70 155 ARG A CA 1
ATOM 1363 C C . ARG A 1 155 ? 13.739 4.104 2.471 1.00 7.26 155 ARG A C 1
ATOM 1364 O O . ARG A 1 155 ? 14.524 3.307 1.911 1.00 7.81 155 ARG A O 1
ATOM 1379 N N . ALA A 1 156 ? 13.198 3.844 3.668 1.00 7.23 156 ALA A N 1
ATOM 1380 C CA . ALA A 1 156 ? 13.555 2.628 4.391 1.00 8.01 156 ALA A CA 1
ATOM 1381 C C . ALA A 1 156 ? 13.064 1.399 3.650 1.00 7.39 156 ALA A C 1
ATOM 1382 O O . ALA A 1 156 ? 13.763 0.367 3.631 1.00 8.41 156 ALA A O 1
ATOM 1384 N N . GLU A 1 157 ? 11.894 1.458 3.063 1.00 7.34 157 GLU A N 1
ATOM 1385 C CA . GLU A 1 157 ? 11.351 0.344 2.314 1.00 7.89 157 GLU A CA 1
ATOM 1386 C C . GLU A 1 157 ? 12.281 -0.022 1.177 1.00 6.77 157 GLU A C 1
ATOM 1387 O O . GLU A 1 157 ? 12.622 -1.198 0.963 1.00 8.36 157 GLU A O 1
ATOM 1393 N N . VAL A 1 158 ? 12.726 0.957 0.403 1.00 6.84 158 VAL A N 1
ATOM 1394 C CA . VAL A 1 158 ? 13.629 0.700 -0.729 1.00 6.41 158 VAL A CA 1
ATOM 1395 C C . VAL A 1 158 ? 14.985 0.170 -0.254 1.00 6.47 158 VAL A C 1
ATOM 1396 O O . VAL A 1 158 ? 15.556 -0.752 -0.830 1.00 7.02 158 VAL A O 1
ATOM 1400 N N . ALA A 1 159 ? 15.510 0.773 0.812 1.00 6.86 159 ALA A N 1
ATOM 1401 C CA . ALA A 1 159 ? 16.849 0.379 1.318 1.00 7.84 159 ALA A CA 1
ATOM 1402 C C . ALA A 1 159 ? 16.836 -0.979 1.923 1.00 8.19 159 ALA A C 1
ATOM 1403 O O . ALA A 1 159 ? 17.929 -1.564 2.103 1.00 10.73 159 ALA A O 1
ATOM 1405 N N . SER A 1 160 ? 15.690 -1.560 2.221 1.00 8.11 160 SER A N 1
ATOM 1406 C CA . SER A 1 160 ? 15.590 -2.893 2.775 1.00 9.91 160 SER A CA 1
ATOM 1407 C C . SER A 1 160 ? 15.764 -3.987 1.718 1.00 9.64 160 SER A C 1
ATOM 1408 O O . SER A 1 160 ? 15.818 -5.177 2.102 1.00 12.95 160 SER A O 1
ATOM 1411 N N . LEU A 1 161 ? 15.778 -3.641 0.445 1.00 7.87 161 LEU A N 1
ATOM 1412 C CA . LEU A 1 161 ? 15.869 -4.636 -0.628 1.00 7.51 161 LEU A CA 1
ATOM 1413 C C . LEU A 1 161 ? 17.284 -5.172 -0.738 1.00 7.78 161 LEU A C 1
ATOM 1414 O O . LEU A 1 161 ? 18.250 -4.518 -0.412 1.00 9.69 161 LEU A O 1
ATOM 1419 N N A ASP A 1 162 ? 17.374 -6.373 -1.285 0.67 8.20 162 ASP A N 1
ATOM 1420 N N B ASP A 1 162 ? 17.378 -6.361 -1.298 0.33 8.36 162 ASP A N 1
ATOM 1421 C CA A ASP A 1 162 ? 18.648 -6.906 -1.661 0.67 8.54 162 ASP A CA 1
ATOM 1422 C CA B ASP A 1 162 ? 18.588 -6.988 -1.760 0.33 8.49 162 ASP A CA 1
ATOM 1423 C C A ASP A 1 162 ? 19.074 -6.284 -3.004 0.67 7.80 162 ASP A C 1
ATOM 1424 C C B ASP A 1 162 ? 19.054 -6.343 -3.069 0.33 7.61 162 ASP A C 1
ATOM 1425 O O A ASP A 1 162 ? 18.310 -5.614 -3.675 0.67 7.63 162 ASP A O 1
ATOM 1426 O O B ASP A 1 162 ? 18.252 -5.738 -3.785 0.33 7.45 162 ASP A O 1
ATOM 1435 N N . PRO A 1 163 ? 20.346 -6.387 -3.403 1.00 8.49 163 PRO A N 1
ATOM 1436 C CA . PRO A 1 163 ? 20.809 -5.678 -4.593 1.00 8.33 163 PRO A CA 1
ATOM 1437 C C . PRO A 1 163 ? 20.161 -6.092 -5.903 1.00 7.45 163 PRO A C 1
ATOM 1438 O O . PRO A 1 163 ? 19.876 -5.218 -6.761 1.00 7.27 163 PRO A O 1
ATOM 1442 N N . PHE A 1 164 ? 19.890 -7.386 -6.115 1.00 6.98 164 PHE A N 1
ATOM 1443 C CA . PHE A 1 164 ? 19.228 -7.782 -7.338 1.00 6.12 164 PHE A CA 1
ATOM 1444 C C . PHE A 1 164 ? 17.759 -7.349 -7.307 1.00 6.09 164 PHE A C 1
ATOM 1445 O O . PHE A 1 164 ? 17.209 -6.976 -8.361 1.00 6.52 164 PHE A O 1
ATOM 1453 N N . GLY A 1 165 ? 17.136 -7.329 -6.147 1.00 6.34 165 GLY A N 1
ATOM 1454 C CA . GLY A 1 165 ? 15.788 -6.829 -6.028 1.00 6.28 165 GLY A CA 1
ATOM 1455 C C . GLY A 1 165 ? 15.697 -5.331 -6.308 1.00 5.71 165 GLY A C 1
ATOM 1456 O O . GLY A 1 165 ? 14.755 -4.870 -6.967 1.00 5.99 165 GLY A O 1
ATOM 1457 N N . LEU A 1 166 ? 16.679 -4.568 -5.825 1.00 6.00 166 LEU A N 1
ATOM 1458 C CA . LEU A 1 166 ? 16.725 -3.144 -6.123 1.00 5.94 166 LEU A CA 1
ATOM 1459 C C . LEU A 1 166 ? 16.882 -2.892 -7.620 1.00 5.62 166 LEU A C 1
ATOM 1460 O O . LEU A 1 166 ? 16.295 -1.974 -8.184 1.00 5.87 166 LEU A O 1
ATOM 1465 N N . THR A 1 167 ? 17.704 -3.744 -8.264 1.00 5.73 167 THR A N 1
ATOM 1466 C CA . THR A 1 167 ? 17.892 -3.667 -9.717 1.00 5.94 167 THR A CA 1
ATOM 1467 C C . THR A 1 167 ? 16.555 -3.857 -10.425 1.00 5.51 167 THR A C 1
ATOM 1468 O O . THR A 1 167 ? 16.227 -3.103 -11.333 1.00 6.33 167 THR A O 1
ATOM 1472 N N . ALA A 1 168 ? 15.796 -4.865 -10.017 1.00 5.45 168 ALA A N 1
ATOM 1473 C CA . ALA A 1 168 ? 14.482 -5.123 -10.605 1.00 5.78 168 ALA A CA 1
ATOM 1474 C C . ALA A 1 168 ? 13.526 -3.931 -10.378 1.00 5.39 168 ALA A C 1
ATOM 1475 O O . ALA A 1 168 ? 12.783 -3.524 -11.263 1.00 6.33 168 ALA A O 1
ATOM 1477 N N . LEU A 1 169 ? 13.526 -3.379 -9.152 1.00 5.45 169 LEU A N 1
ATOM 1478 C CA . LEU A 1 169 ? 12.646 -2.254 -8.838 1.00 5.56 169 LEU A CA 1
ATOM 1479 C C . LEU A 1 169 ? 12.901 -1.077 -9.755 1.00 5.12 169 LEU A C 1
ATOM 1480 O O . LEU A 1 169 ? 11.978 -0.326 -10.102 1.00 5.94 169 LEU A O 1
ATOM 1485 N N . HIS A 1 170 ? 14.167 -0.837 -10.093 1.00 5.81 170 HIS A N 1
ATOM 1486 C CA . HIS A 1 170 ? 14.570 0.394 -10.747 1.00 5.93 170 HIS A CA 1
ATOM 1487 C C . HIS A 1 170 ? 13.625 0.821 -11.859 1.00 6.03 170 HIS A C 1
ATOM 1488 O O . HIS A 1 170 ? 13.054 1.932 -11.781 1.00 6.64 170 HIS A O 1
ATOM 1495 N N . ASP A 1 171 ? 13.495 0.034 -12.907 1.00 5.97 171 ASP A N 1
ATOM 1496 C CA . ASP A 1 171 ? 12.678 0.479 -14.064 1.00 6.21 171 ASP A CA 1
ATOM 1497 C C . ASP A 1 171 ? 11.190 0.484 -13.761 1.00 5.74 171 ASP A C 1
ATOM 1498 O O . ASP A 1 171 ? 10.417 1.213 -14.381 1.00 6.46 171 ASP A O 1
ATOM 1503 N N . LEU A 1 172 ? 10.751 -0.352 -12.804 1.00 5.46 172 LEU A N 1
ATOM 1504 C CA . LEU A 1 172 ? 9.364 -0.334 -12.348 1.00 5.58 172 LEU A CA 1
ATOM 1505 C C . LEU A 1 172 ? 8.994 0.986 -11.685 1.00 5.57 172 LEU A C 1
ATOM 1506 O O . LEU A 1 172 ? 7.809 1.320 -11.616 1.00 6.98 172 LEU A O 1
ATOM 1511 N N . VAL A 1 173 ? 9.986 1.738 -11.214 1.00 5.17 173 VAL A N 1
ATOM 1512 C CA . VAL A 1 173 ? 9.808 3.072 -10.683 1.00 5.21 173 VAL A CA 1
ATOM 1513 C C . VAL A 1 173 ? 10.039 4.134 -11.751 1.00 5.34 173 VAL A C 1
ATOM 1514 O O . VAL A 1 173 ? 9.233 5.018 -11.968 1.00 6.12 173 VAL A O 1
ATOM 1518 N N . THR A 1 174 ? 11.215 4.072 -12.416 1.00 6.11 174 THR A N 1
ATOM 1519 C CA . THR A 1 174 ? 11.615 5.189 -13.273 1.00 7.17 174 THR A CA 1
ATOM 1520 C C . THR A 1 174 ? 10.828 5.279 -14.538 1.00 7.42 174 THR A C 1
ATOM 1521 O O . THR A 1 174 ? 10.586 6.413 -15.044 1.00 8.73 174 THR A O 1
ATOM 1525 N N A LEU A 1 175 ? 10.414 4.178 -15.136 0.66 6.94 175 LEU A N 1
ATOM 1526 N N B LEU A 1 175 ? 10.395 4.174 -15.162 0.34 7.31 175 LEU A N 1
ATOM 1527 C CA A LEU A 1 175 ? 9.730 4.287 -16.418 0.66 8.50 175 LEU A CA 1
ATOM 1528 C CA B LEU A 1 175 ? 9.632 4.211 -16.401 0.34 8.22 175 LEU A CA 1
ATOM 1529 C C A LEU A 1 175 ? 8.336 4.880 -16.217 0.66 7.70 175 LEU A C 1
ATOM 1530 C C B LEU A 1 175 ? 8.321 4.970 -16.164 0.34 7.73 175 LEU A C 1
ATOM 1531 O O A LEU A 1 175 ? 7.995 5.875 -16.902 0.66 9.66 175 LEU A O 1
ATOM 1532 O O B LEU A 1 175 ? 8.114 6.035 -16.777 0.34 8.30 175 LEU A O 1
ATOM 1541 N N . PRO A 1 176 ? 7.469 4.430 -15.280 1.00 7.25 176 PRO A N 1
ATOM 1542 C CA . PRO A 1 176 ? 6.230 5.137 -15.060 1.00 8.36 176 PRO A CA 1
ATOM 1543 C C . PRO A 1 176 ? 6.365 6.413 -14.252 1.00 7.40 176 PRO A C 1
ATOM 1544 O O . PRO A 1 176 ? 5.463 7.253 -14.216 1.00 9.37 176 PRO A O 1
ATOM 1548 N N . GLY A 1 177 ? 7.493 6.566 -13.552 1.00 6.90 177 GLY A N 1
ATOM 1549 C CA . GLY A 1 177 ? 7.699 7.722 -12.685 1.00 7.18 177 GLY A CA 1
ATOM 1550 C C . GLY A 1 177 ? 6.979 7.670 -11.356 1.00 6.32 177 GLY A C 1
ATOM 1551 O O . GLY A 1 177 ? 6.532 8.717 -10.848 1.00 7.11 177 GLY A O 1
ATOM 1552 N N . SER A 1 178 ? 6.880 6.504 -10.763 1.00 6.40 178 SER A N 1
ATOM 1553 C CA . SER A 1 178 ? 6.138 6.309 -9.534 1.00 5.84 178 SER A CA 1
ATOM 1554 C C . SER A 1 178 ? 6.827 5.272 -8.650 1.00 5.54 178 SER A C 1
ATOM 1555 O O . SER A 1 178 ? 6.947 4.104 -9.026 1.00 5.91 178 SER A O 1
ATOM 1558 N N . LEU A 1 179 ? 7.229 5.706 -7.437 1.00 5.79 179 LEU A N 1
ATOM 1559 C CA . LEU A 1 179 ? 7.666 4.712 -6.456 1.00 5.33 179 LEU A CA 1
ATOM 1560 C C . LEU A 1 179 ? 6.524 3.830 -6.025 1.00 5.37 179 LEU A C 1
ATOM 1561 O O . LEU A 1 179 ? 6.737 2.624 -5.823 1.00 6.15 179 LEU A O 1
ATOM 1566 N N . ILE A 1 180 ? 5.326 4.394 -5.831 1.00 5.71 180 ILE A N 1
ATOM 1567 C CA . ILE A 1 180 ? 4.212 3.567 -5.378 1.00 6.09 180 ILE A CA 1
ATOM 1568 C C . ILE A 1 180 ? 3.894 2.460 -6.380 1.00 5.76 180 ILE A C 1
ATOM 1569 O O . ILE A 1 180 ? 3.677 1.303 -5.976 1.00 6.19 180 ILE A O 1
ATOM 1574 N N . LEU A 1 181 ? 3.843 2.778 -7.681 1.00 5.75 181 LEU A N 1
ATOM 1575 C CA . LEU A 1 181 ? 3.577 1.708 -8.632 1.00 6.00 181 LEU A CA 1
ATOM 1576 C C . LEU A 1 181 ? 4.669 0.680 -8.654 1.00 5.70 181 LEU A C 1
ATOM 1577 O O . LEU A 1 181 ? 4.410 -0.537 -8.788 1.00 6.73 181 LEU A O 1
ATOM 1582 N N . GLY A 1 182 ? 5.943 1.081 -8.524 1.00 5.67 182 GLY A N 1
ATOM 1583 C CA . GLY A 1 182 ? 7.004 0.097 -8.499 1.00 5.78 182 GLY A CA 1
ATOM 1584 C C . GLY A 1 182 ? 6.938 -0.819 -7.272 1.00 5.54 182 GLY A C 1
ATOM 1585 O O . GLY A 1 182 ? 7.081 -2.042 -7.384 1.00 5.81 182 GLY A O 1
ATOM 1586 N N . LEU A 1 183 ? 6.734 -0.205 -6.098 1.00 5.64 183 LEU A N 1
ATOM 1587 C CA . LEU A 1 183 ? 6.592 -1.001 -4.884 1.00 5.47 183 LEU A CA 1
ATOM 1588 C C . LEU A 1 183 ? 5.368 -1.915 -4.960 1.00 5.60 183 LEU A C 1
ATOM 1589 O O . LEU A 1 183 ? 5.408 -3.048 -4.486 1.00 6.34 183 LEU A O 1
ATOM 1594 N N . ALA A 1 184 ? 4.265 -1.433 -5.553 1.00 5.71 184 ALA A N 1
ATOM 1595 C CA . ALA A 1 184 ? 3.071 -2.268 -5.647 1.00 6.03 184 ALA A CA 1
ATOM 1596 C C . ALA A 1 184 ? 3.320 -3.486 -6.496 1.00 6.03 184 ALA A C 1
ATOM 1597 O O . ALA A 1 184 ? 2.741 -4.558 -6.219 1.00 6.97 184 ALA A O 1
ATOM 1599 N N . VAL A 1 185 ? 4.174 -3.404 -7.514 1.00 5.88 185 VAL A N 1
ATOM 1600 C CA . VAL A 1 185 ? 4.512 -4.577 -8.316 1.00 6.02 185 VAL A CA 1
ATOM 1601 C C . VAL A 1 185 ? 5.353 -5.533 -7.468 1.00 6.01 185 VAL A C 1
ATOM 1602 O O . VAL A 1 185 ? 5.053 -6.727 -7.348 1.00 7.93 185 VAL A O 1
ATOM 1606 N N . ILE A 1 186 ? 6.463 -5.063 -6.885 1.00 5.80 186 ILE A N 1
ATOM 1607 C CA . ILE A 1 186 ? 7.349 -6.003 -6.197 1.00 6.27 186 ILE A CA 1
ATOM 1608 C C . ILE A 1 186 ? 6.701 -6.574 -4.936 1.00 6.77 186 ILE A C 1
ATOM 1609 O O . ILE A 1 186 ? 7.060 -7.682 -4.516 1.00 7.77 186 ILE A O 1
ATOM 1614 N N . ARG A 1 187 ? 5.751 -5.846 -4.332 1.00 6.65 187 ARG A N 1
ATOM 1615 C CA . ARG A 1 187 ? 5.039 -6.314 -3.117 1.00 7.94 187 ARG A CA 1
ATOM 1616 C C . ARG A 1 187 ? 3.769 -7.079 -3.464 1.00 9.16 187 ARG A C 1
ATOM 1617 O O . ARG A 1 187 ? 3.070 -7.505 -2.518 1.00 12.15 187 ARG A O 1
ATOM 1625 N N . GLY A 1 188 ? 3.450 -7.285 -4.720 1.00 9.07 188 GLY A N 1
ATOM 1626 C CA . GLY A 1 188 ? 2.357 -8.154 -5.102 1.00 10.44 188 GLY A CA 1
ATOM 1627 C C . GLY A 1 188 ? 0.975 -7.572 -5.075 1.00 9.65 188 GLY A C 1
ATOM 1628 O O . GLY A 1 188 ? 0.028 -8.335 -5.233 1.00 14.61 188 GLY A O 1
ATOM 1629 N N . ARG A 1 189 ? 0.860 -6.270 -4.982 1.00 8.36 189 ARG A N 1
ATOM 1630 C CA . ARG A 1 189 ? -0.444 -5.602 -5.004 1.00 8.33 189 ARG A CA 1
ATOM 1631 C C . ARG A 1 189 ? -1.012 -5.486 -6.420 1.00 7.65 189 ARG A C 1
ATOM 1632 O O . ARG A 1 189 ? -2.247 -5.557 -6.585 1.00 8.78 189 ARG A O 1
ATOM 1640 N N . ILE A 1 190 ? -0.160 -5.265 -7.404 1.00 7.33 190 ILE A N 1
ATOM 1641 C CA . ILE A 1 190 ? -0.530 -5.230 -8.819 1.00 7.15 190 ILE A CA 1
ATOM 1642 C C . ILE A 1 190 ? 0.569 -5.926 -9.608 1.00 6.98 190 ILE A C 1
ATOM 1643 O O . ILE A 1 190 ? 1.677 -6.095 -9.083 1.00 8.15 190 ILE A O 1
ATOM 1648 N N . ASP A 1 191 ? 0.281 -6.303 -10.854 1.00 7.41 191 ASP A N 1
ATOM 1649 C CA . ASP A 1 191 ? 1.313 -6.792 -11.756 1.00 7.40 191 ASP A CA 1
ATOM 1650 C C . ASP A 1 191 ? 1.795 -5.637 -12.662 1.00 7.07 191 ASP A C 1
ATOM 1651 O O . ASP A 1 191 ? 1.274 -4.523 -12.661 1.00 7.40 191 ASP A O 1
ATOM 1656 N N . ALA A 1 192 ? 2.846 -5.943 -13.419 1.00 7.30 192 ALA A N 1
ATOM 1657 C CA . ALA A 1 192 ? 3.447 -4.900 -14.262 1.00 7.80 192 ALA A CA 1
ATOM 1658 C C . ALA A 1 192 ? 2.487 -4.417 -15.343 1.00 7.46 192 ALA A C 1
ATOM 1659 O O . ALA A 1 192 ? 2.464 -3.201 -15.590 1.00 8.04 192 ALA A O 1
ATOM 1661 N N . PRO A 1 193 ? 1.700 -5.248 -16.015 1.00 8.09 193 PRO A N 1
ATOM 1662 C CA . PRO A 1 193 ? 0.742 -4.710 -16.999 1.00 8.56 193 PRO A CA 1
ATOM 1663 C C . PRO A 1 193 ? -0.250 -3.740 -16.383 1.00 7.89 193 PRO A C 1
ATOM 1664 O O . PRO A 1 193 ? -0.637 -2.726 -16.981 1.00 8.50 193 PRO A O 1
ATOM 1668 N N . THR A 1 194 ? -0.702 -4.027 -15.145 1.00 7.73 194 THR A N 1
ATOM 1669 C CA . THR A 1 194 ? -1.601 -3.125 -14.449 1.00 7.47 194 THR A CA 1
ATOM 1670 C C . THR A 1 194 ? -0.911 -1.812 -14.080 1.00 7.12 194 THR A C 1
ATOM 1671 O O . THR A 1 194 ? -1.476 -0.716 -14.282 1.00 7.83 194 THR A O 1
ATOM 1675 N N . ALA A 1 195 ? 0.316 -1.886 -13.565 1.00 6.70 195 ALA A N 1
ATOM 1676 C CA . ALA A 1 195 ? 1.062 -0.694 -13.266 1.00 7.00 195 ALA A CA 1
ATOM 1677 C C . ALA A 1 195 ? 1.238 0.198 -14.517 1.00 6.49 195 ALA A C 1
ATOM 1678 O O . ALA A 1 195 ? 1.092 1.403 -14.489 1.00 7.75 195 ALA A O 1
ATOM 1680 N N . HIS A 1 196 ? 1.566 -0.467 -15.642 1.00 7.31 196 HIS A N 1
ATOM 1681 C CA . HIS A 1 196 ? 1.733 0.259 -16.913 1.00 7.59 196 HIS A CA 1
ATOM 1682 C C . HIS A 1 196 ? 0.444 0.976 -17.313 1.00 8.12 196 HIS A C 1
ATOM 1683 O O . HIS A 1 196 ? 0.438 2.190 -17.615 1.00 8.50 196 HIS A O 1
ATOM 1690 N N . ALA A 1 197 ? -0.680 0.262 -17.276 1.00 7.93 197 ALA A N 1
ATOM 1691 C CA . ALA A 1 197 ? -1.964 0.872 -17.617 1.00 8.82 197 ALA A CA 1
ATOM 1692 C C . ALA A 1 197 ? -2.267 2.049 -16.692 1.00 8.36 197 ALA A C 1
ATOM 1693 O O . ALA A 1 197 ? -2.682 3.156 -17.164 1.00 9.94 197 ALA A O 1
ATOM 1695 N N . LEU A 1 198 ? -2.082 1.868 -15.396 1.00 7.74 198 LEU A N 1
ATOM 1696 C CA . LEU A 1 198 ? -2.366 2.958 -14.448 1.00 8.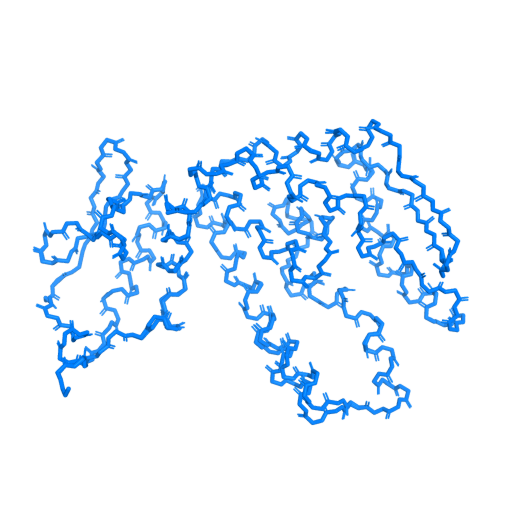12 198 LEU A CA 1
ATOM 1697 C C . LEU A 1 198 ? -1.525 4.183 -14.749 1.00 8.41 198 LEU A C 1
ATOM 1698 O O . LEU A 1 198 ? -1.963 5.317 -14.600 1.00 9.67 198 LEU A O 1
ATOM 1703 N N . SER A 1 199 ? -0.274 3.946 -15.162 1.00 7.72 199 SER A N 1
ATOM 1704 C CA . SER A 1 199 ? 0.643 5.042 -15.388 1.00 8.59 199 SER A CA 1
ATOM 1705 C C . SER A 1 199 ? 0.249 5.904 -16.591 1.00 9.19 199 SER A C 1
ATOM 1706 O O . SER A 1 199 ? 0.698 7.023 -16.702 1.00 12.42 199 SER A O 1
ATOM 1709 N N . ARG A 1 200 ? -0.571 5.337 -17.476 1.00 8.42 200 ARG A N 1
ATOM 1710 C CA . ARG A 1 200 ? -0.964 5.957 -18.750 1.00 9.36 200 ARG A CA 1
ATOM 1711 C C . ARG A 1 200 ? -2.314 6.648 -18.714 1.00 8.65 200 ARG A C 1
ATOM 1712 O O . ARG A 1 200 ? -2.804 7.012 -19.788 1.00 9.96 200 ARG A O 1
ATOM 1720 N N . ILE A 1 201 ? -2.920 6.859 -17.563 1.00 8.47 201 ILE A N 1
ATOM 1721 C CA . ILE A 1 201 ? -4.279 7.410 -17.560 1.00 8.42 201 ILE A CA 1
ATOM 1722 C C . ILE A 1 201 ? -4.360 8.719 -18.304 1.00 8.86 201 ILE A C 1
ATOM 1723 O O . ILE A 1 201 ? -5.320 8.913 -19.080 1.00 9.32 201 ILE A O 1
ATOM 1728 N N A ASP A 1 202 ? -3.403 9.605 -18.096 0.39 9.73 202 ASP A N 1
ATOM 1729 N N B ASP A 1 202 ? -3.430 9.667 -18.164 0.61 9.87 202 ASP A N 1
ATOM 1730 C CA A ASP A 1 202 ? -3.529 10.899 -18.792 0.39 10.42 202 ASP A CA 1
ATOM 1731 C CA B ASP A 1 202 ? -3.489 10.947 -18.875 0.61 10.59 202 ASP A CA 1
ATOM 1732 C C A ASP A 1 202 ? -3.370 10.722 -20.297 0.39 9.87 202 ASP A C 1
ATOM 1733 C C B ASP A 1 202 ? -3.387 10.790 -20.399 0.61 10.37 202 ASP A C 1
ATOM 1734 O O A ASP A 1 202 ? -4.213 11.224 -21.062 0.39 12.15 202 ASP A O 1
ATOM 1735 O O B ASP A 1 202 ? -4.175 11.372 -21.156 0.61 10.28 202 ASP A O 1
ATOM 1744 N N . GLU A 1 203 ? -2.3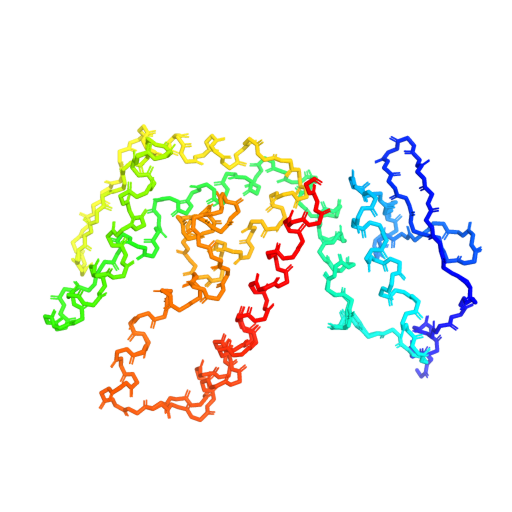80 10.005 -20.802 1.00 10.77 203 GLU A N 1
ATOM 1745 C CA A GLU A 1 203 ? -2.141 9.670 -22.195 0.37 12.01 203 GLU A CA 1
ATOM 1746 C CA B GLU A 1 203 ? -2.208 9.833 -22.255 0.63 12.12 203 GLU A CA 1
ATOM 1747 C C . GLU A 1 203 ? -3.408 9.106 -22.854 1.00 10.39 203 GLU A C 1
ATOM 1748 O O . GLU A 1 203 ? -3.804 9.440 -23.962 1.00 11.17 203 GLU A O 1
ATOM 1759 N N . GLU A 1 204 ? -3.967 8.128 -22.168 1.00 9.17 204 GLU A N 1
ATOM 1760 C CA A GLU A 1 204 ? -5.153 7.397 -22.606 0.44 8.82 204 GLU A CA 1
ATOM 1761 C CA B GLU A 1 204 ? -5.117 7.463 -22.775 0.56 9.49 204 GLU A CA 1
ATOM 1762 C C . GLU A 1 204 ? -6.335 8.362 -22.767 1.00 8.11 204 GLU A C 1
ATOM 1763 O O . GLU A 1 204 ? -7.119 8.329 -23.734 1.00 8.90 204 GLU A O 1
ATOM 1774 N N . PHE A 1 205 ? -6.530 9.211 -21.758 1.00 8.20 205 PHE A N 1
ATOM 1775 C CA . PHE A 1 205 ? -7.613 10.185 -21.796 1.00 8.01 205 PHE A CA 1
ATOM 1776 C C . PHE A 1 205 ? -7.465 11.088 -23.025 1.00 8.03 205 PHE A C 1
ATOM 1777 O O . PHE A 1 205 ? -8.411 11.383 -23.770 1.00 8.32 205 PHE A O 1
ATOM 1785 N N . GLN A 1 206 ? -6.251 11.588 -23.252 1.00 8.76 206 GLN A N 1
ATOM 1786 C CA A GLN A 1 206 ? -6.012 12.457 -24.400 0.51 9.52 206 GLN A CA 1
ATOM 1787 C CA B GLN A 1 206 ? -6.016 12.469 -24.400 0.49 9.65 206 GLN A CA 1
ATOM 1788 C C . GLN A 1 206 ? -6.208 11.741 -25.707 1.00 9.05 206 GLN A C 1
ATOM 1789 O O . GLN A 1 206 ? -6.742 12.339 -26.649 1.00 10.23 206 GLN A O 1
ATOM 1800 N N . ALA A 1 207 ? -5.776 10.501 -25.795 1.00 9.31 207 ALA A N 1
ATOM 1801 C CA . ALA A 1 207 ? -5.949 9.728 -27.020 1.00 9.68 207 ALA A CA 1
ATOM 1802 C C . ALA A 1 207 ? -7.407 9.431 -27.319 1.00 9.27 207 ALA A C 1
ATOM 1803 O O . ALA A 1 207 ? -7.811 9.427 -28.481 1.00 10.19 207 ALA A O 1
ATOM 1805 N N . GLU A 1 208 ? -8.219 9.194 -26.289 1.00 8.91 208 GLU A N 1
ATOM 1806 C CA A GLU A 1 208 ? -9.626 8.946 -26.551 0.53 10.40 208 GLU A CA 1
ATOM 1807 C CA B GLU A 1 208 ? -9.638 8.961 -26.490 0.47 10.36 208 GLU A CA 1
ATOM 1808 C C . GLU A 1 208 ? -10.274 10.217 -27.056 1.00 9.83 208 GLU A C 1
ATOM 1809 O O . GLU A 1 208 ? -11.168 10.139 -27.909 1.00 12.76 208 GLU A O 1
ATOM 1820 N N . ARG A 1 209 ? -9.848 11.377 -26.593 1.00 7.96 209 ARG A N 1
ATOM 1821 C CA . ARG A 1 209 ? -10.436 12.661 -27.048 1.00 8.12 209 ARG A CA 1
ATOM 1822 C C . ARG A 1 209 ? -9.946 13.050 -28.437 1.00 7.17 209 ARG A C 1
ATOM 1823 O O . ARG A 1 209 ? -10.754 13.481 -29.287 1.00 9.02 209 ARG A O 1
ATOM 1831 N N . TRP A 1 210 ? -8.653 12.978 -28.670 1.00 7.05 210 TRP A N 1
ATOM 1832 C CA . TRP A 1 210 ? -8.021 13.609 -29.819 1.00 7.08 210 TRP A CA 1
ATOM 1833 C C . TRP A 1 210 ? -7.393 12.651 -30.799 1.00 7.77 210 TRP A C 1
ATOM 1834 O O . TRP A 1 210 ? -6.862 13.094 -31.824 1.00 9.54 210 TRP A O 1
ATOM 1845 N N . GLY A 1 211 ? -7.472 11.365 -30.542 1.00 8.33 211 GLY A N 1
ATOM 1846 C CA . GLY A 1 211 ? -6.954 10.316 -31.401 1.00 9.77 211 GLY A CA 1
ATOM 1847 C C . GLY A 1 211 ? -5.595 9.836 -30.893 1.00 9.89 211 GLY A C 1
ATOM 1848 O O . GLY A 1 211 ? -4.836 10.519 -30.221 1.00 11.22 211 GLY A O 1
ATOM 1849 N N A ARG A 1 212 ? -5.316 8.582 -31.208 0.76 11.17 212 ARG A N 1
ATOM 1850 N N B ARG A 1 212 ? -5.282 8.610 -31.315 0.24 12.38 212 ARG A N 1
ATOM 1851 C CA A ARG A 1 212 ? -4.087 7.959 -30.794 0.76 12.38 212 ARG A CA 1
ATOM 1852 C CA B ARG A 1 212 ? -3.992 7.998 -31.057 0.24 13.69 212 ARG A CA 1
ATOM 1853 C C A ARG A 1 212 ? -2.903 8.526 -31.576 0.76 13.26 212 ARG A C 1
ATOM 1854 C C B ARG A 1 212 ? -3.028 8.208 -32.224 0.24 14.10 212 ARG A C 1
ATOM 1855 O O A ARG A 1 212 ? -2.988 8.880 -32.750 0.76 15.68 212 ARG A O 1
ATOM 1856 O O B ARG A 1 212 ? -3.329 7.975 -33.391 0.24 15.28 212 ARG A O 1
ATOM 1871 N N A ASP A 1 213 ? -1.755 8.626 -30.923 0.74 15.34 213 ASP A N 1
ATOM 1872 N N B ASP A 1 213 ? -1.840 8.668 -31.872 0.26 16.71 213 ASP A N 1
ATOM 1873 C CA A ASP A 1 213 ? -0.491 9.011 -31.567 0.74 16.58 213 ASP A CA 1
ATOM 1874 C CA B ASP A 1 213 ? -0.673 8.788 -32.719 0.26 18.72 213 ASP A CA 1
ATOM 1875 C C A ASP A 1 213 ? 0.310 7.717 -31.661 0.74 15.72 213 ASP A C 1
ATOM 1876 C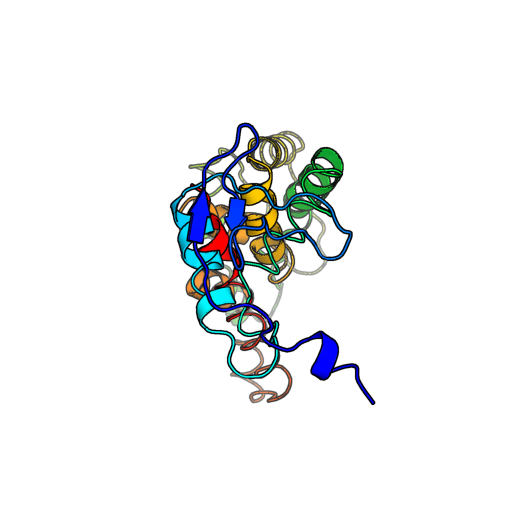 C B ASP A 1 213 ? -0.251 7.383 -33.194 0.26 17.77 213 ASP A C 1
ATOM 1877 O O A ASP A 1 213 ? 0.707 7.099 -30.644 0.74 16.36 213 ASP A O 1
ATOM 1878 O O B ASP A 1 213 ? -0.223 6.508 -32.316 0.26 15.70 213 ASP A O 1
ATOM 1887 N N A GLU A 1 214 ? 0.561 7.251 -32.877 0.63 16.36 214 GLU A N 1
ATOM 1888 N N B GLU A 1 214 ? 0.033 7.207 -34.469 0.37 18.40 214 GLU A N 1
ATOM 1889 C CA A GLU A 1 214 ? 1.251 5.974 -33.000 0.63 17.08 214 GLU A CA 1
ATOM 1890 C CA B GLU A 1 214 ? 0.541 6.016 -35.117 0.37 21.07 214 GLU A CA 1
ATOM 1891 C C A GLU A 1 214 ? 2.637 5.988 -32.403 0.63 15.35 214 GLU A C 1
ATOM 1892 C C B GLU A 1 214 ? 1.797 5.467 -34.429 0.37 18.27 214 GLU A C 1
ATOM 1893 O O A GLU A 1 214 ? 3.074 4.940 -31.931 0.63 15.58 214 GLU A O 1
ATOM 1894 O O B GLU A 1 214 ? 1.991 4.268 -34.536 0.37 21.14 214 GLU A O 1
ATOM 1897 N N A GLU A 1 215 ? 3.322 7.119 -32.440 0.62 15.88 215 GLU A N 1
ATOM 1898 N N B GLU A 1 215 ? 2.634 6.234 -33.759 0.38 17.98 215 GLU A N 1
ATOM 1899 C CA A GLU A 1 215 ? 4.648 7.147 -31.825 0.62 15.46 215 GLU A CA 1
ATOM 1900 C CA B GLU A 1 215 ? 3.837 5.803 -33.073 0.38 15.28 215 GLU A CA 1
ATOM 1901 C C A GLU A 1 215 ? 4.545 6.916 -30.332 0.62 13.45 215 GLU A C 1
ATOM 1902 C C B GLU A 1 215 ? 3.568 5.312 -31.657 0.38 15.49 215 GLU A C 1
ATOM 1903 O O A GLU A 1 215 ? 5.366 6.209 -29.723 0.62 12.44 215 GLU A O 1
ATOM 1904 O O B GLU A 1 215 ? 4.440 4.675 -31.049 0.38 13.71 215 GLU A O 1
ATOM 1915 N N A ALA A 1 216 ? 3.598 7.599 -29.686 0.61 13.93 216 ALA A N 1
ATOM 1916 N N B ALA A 1 216 ? 2.365 5.606 -31.158 0.39 14.23 216 ALA A N 1
ATOM 1917 C CA A ALA A 1 216 ? 3.415 7.416 -28.264 0.61 12.87 216 ALA A CA 1
ATOM 1918 C CA B ALA A 1 216 ? 2.076 5.270 -29.762 0.39 13.10 216 ALA A CA 1
ATOM 1919 C C A ALA A 1 216 ? 3.008 5.987 -27.938 0.61 10.84 216 ALA A C 1
ATOM 1920 C C B ALA A 1 216 ? 2.094 3.778 -29.498 0.39 12.58 216 ALA A C 1
ATOM 1921 O O A ALA A 1 216 ? 3.441 5.450 -26.925 0.61 10.03 216 ALA A O 1
ATOM 1922 O O B ALA A 1 216 ? 2.552 3.337 -28.448 0.39 12.25 216 ALA A O 1
ATOM 1925 N N A GLU A 1 217 ? 2.145 5.391 -28.799 0.67 10.81 217 GLU A N 1
ATOM 1926 N N B GLU A 1 217 ? 1.622 2.926 -30.423 0.33 13.22 217 GLU A N 1
ATOM 1927 C CA A GLU A 1 217 ? 1.735 4.032 -28.531 0.67 10.70 217 GLU A CA 1
ATOM 1928 C CA B GLU A 1 217 ? 1.430 1.500 -30.174 0.33 14.36 217 GLU A CA 1
ATOM 1929 C C A GLU A 1 217 ? 2.892 3.048 -28.670 0.67 10.72 217 GLU A C 1
ATOM 1930 C C B GLU A 1 217 ? 2.774 0.816 -29.931 0.33 11.95 217 GLU A C 1
ATOM 1931 O O A GLU A 1 217 ? 2.994 2.093 -27.884 0.67 11.46 217 GLU A O 1
ATOM 1932 O O B GLU A 1 217 ? 2.917 0.013 -29.020 0.33 10.47 217 GLU A O 1
ATOM 1943 N N A ALA A 1 218 ? 3.775 3.276 -29.629 0.63 9.98 218 ALA A N 1
ATOM 1944 N N B ALA A 1 218 ? 3.755 1.065 -30.769 0.37 11.97 218 ALA A N 1
ATOM 1945 C CA A ALA A 1 218 ? 4.948 2.430 -29.777 0.63 9.33 218 ALA A CA 1
ATOM 1946 C CA B ALA A 1 218 ? 5.048 0.415 -30.707 0.37 11.50 218 ALA A CA 1
ATOM 1947 C C A ALA A 1 218 ? 5.816 2.527 -28.528 0.63 7.51 218 ALA A C 1
ATOM 1948 C C B ALA A 1 218 ? 5.751 0.798 -29.400 0.37 10.03 218 ALA A C 1
ATOM 1949 O O A ALA A 1 218 ? 6.347 1.507 -27.995 0.63 8.12 218 ALA A O 1
ATOM 1950 O O B ALA A 1 218 ? 6.445 -0.060 -28.838 0.37 11.12 218 ALA A O 1
ATOM 1953 N N A GLN A 1 219 ? 6.002 3.719 -28.003 0.57 6.90 219 GLN A N 1
ATOM 1954 N N B GLN A 1 219 ? 5.561 2.056 -29.014 0.43 10.17 219 GLN A N 1
ATOM 1955 C CA A GLN A 1 219 ? 6.823 3.904 -26.795 0.57 7.08 219 GLN A CA 1
ATOM 1956 C CA B GLN A 1 219 ? 6.152 2.588 -27.767 0.43 9.21 219 GLN A CA 1
ATOM 1957 C C A GLN A 1 219 ? 6.210 3.198 -25.631 0.57 6.76 219 GLN A C 1
ATOM 1958 C C B GLN A 1 219 ? 5.564 1.911 -26.543 0.43 8.93 219 GLN A C 1
ATOM 1959 O O A GLN A 1 219 ? 6.890 2.541 -24.854 0.57 7.34 219 GLN A O 1
ATOM 1960 O O B GLN A 1 219 ? 6.231 1.513 -25.602 0.43 9.19 219 GLN A O 1
ATOM 1971 N N A ALA A 1 220 ? 4.892 3.312 -25.466 0.60 7.87 220 ALA A N 1
ATOM 1972 N N B ALA A 1 220 ? 4.216 1.881 -26.522 0.40 9.19 220 ALA A N 1
ATOM 1973 C CA A ALA A 1 220 ? 4.219 2.663 -24.347 0.60 7.96 220 ALA A CA 1
ATOM 1974 C CA B ALA A 1 220 ? 3.533 1.254 -25.377 0.40 10.10 220 ALA A CA 1
ATOM 1975 C C A ALA A 1 220 ? 4.354 1.161 -24.422 0.60 7.53 220 ALA A C 1
ATOM 1976 C C B ALA A 1 220 ? 3.942 -0.215 -25.255 0.40 9.14 220 ALA A C 1
ATOM 1977 O O A ALA A 1 220 ? 4.597 0.494 -23.414 0.60 7.87 220 ALA A O 1
ATOM 1978 O O B ALA A 1 220 ? 4.205 -0.753 -24.176 0.40 8.70 220 ALA A O 1
ATOM 1981 N N A ALA A 1 221 ? 4.218 0.563 -25.600 0.61 7.56 221 ALA A N 1
ATOM 1982 N N B ALA A 1 221 ? 4.006 -0.953 -26.365 0.39 8.43 221 ALA A N 1
ATOM 1983 C CA A ALA A 1 221 ? 4.364 -0.876 -25.735 0.61 8.02 221 ALA A CA 1
ATOM 1984 C CA B ALA A 1 221 ? 4.415 -2.354 -26.390 0.39 9.14 221 ALA A CA 1
ATOM 1985 C C A ALA A 1 221 ? 5.767 -1.339 -25.407 0.61 7.15 221 ALA A C 1
ATOM 1986 C C B ALA A 1 221 ? 5.821 -2.555 -25.861 0.39 6.85 221 ALA A C 1
ATOM 1987 O O A ALA A 1 221 ? 5.953 -2.374 -24.752 0.61 7.53 221 ALA A O 1
ATOM 1988 O O B ALA A 1 221 ? 6.118 -3.438 -25.055 0.39 8.21 221 ALA A O 1
ATOM 1991 N N A SER A 1 222 ? 6.781 -0.566 -25.813 0.60 6.78 222 SER A N 1
ATOM 1992 N N B SER A 1 222 ? 6.735 -1.664 -26.253 0.40 7.87 222 SER A N 1
ATOM 1993 C CA A SER A 1 222 ? 8.162 -0.910 -25.472 0.60 6.66 222 SER A CA 1
ATOM 1994 C CA B SER A 1 222 ? 8.125 -1.705 -25.803 0.40 7.15 222 SER A CA 1
ATOM 1995 C C A SER A 1 222 ? 8.398 -0.770 -23.976 0.60 6.34 222 SER A C 1
ATOM 1996 C C B SER A 1 222 ? 8.244 -1.530 -24.305 0.40 6.64 222 SER A C 1
ATOM 1997 O O A SER A 1 222 ? 9.060 -1.630 -23.367 0.60 7.23 222 SER A O 1
ATOM 1998 O O B SER A 1 222 ? 8.946 -2.266 -23.588 0.40 7.48 222 SER A O 1
ATOM 2003 N N A ARG A 1 223 ? 7.895 0.298 -23.369 0.54 6.59 223 ARG A N 1
ATOM 2004 N N B ARG A 1 223 ? 7.588 -0.498 -23.771 0.46 7.78 223 ARG A N 1
ATOM 2005 C CA A ARG A 1 223 ? 7.884 0.426 -21.895 0.54 9.77 223 ARG A CA 1
ATOM 2006 C CA B ARG A 1 223 ? 7.746 -0.089 -22.384 0.46 10.22 223 ARG A CA 1
ATOM 2007 C C A ARG A 1 223 ? 7.095 -0.732 -21.255 0.54 11.06 223 ARG A C 1
ATOM 2008 C C B ARG A 1 223 ? 7.232 -1.048 -21.329 0.46 11.00 223 ARG A C 1
ATOM 2009 O O A ARG A 1 223 ? 7.536 -1.203 -20.181 0.54 12.16 223 ARG A O 1
ATOM 2010 O O B ARG A 1 223 ? 7.800 -1.435 -20.327 0.46 11.24 223 ARG A O 1
ATOM 2025 N N . LEU A 1 224 ? 6.009 -1.333 -21.737 1.00 13.90 224 LEU A N 1
ATOM 2026 C CA . LEU A 1 224 ? 5.375 -2.495 -21.076 1.00 13.06 224 LEU A CA 1
ATOM 2027 C C . LEU A 1 224 ? 6.271 -3.694 -21.051 1.00 10.96 224 LEU A C 1
ATOM 2028 O O . LEU A 1 224 ? 6.423 -4.374 -20.030 1.00 9.41 224 LEU A O 1
ATOM 2033 N N . ALA A 1 225 ? 6.929 -4.012 -22.187 1.00 10.97 225 ALA A N 1
ATOM 2034 C CA . ALA A 1 225 ? 7.788 -5.193 -22.220 1.00 9.67 225 ALA A CA 1
ATOM 2035 C C . ALA A 1 225 ? 8.967 -5.010 -21.277 1.00 8.39 225 ALA A C 1
ATOM 2036 O O . ALA A 1 225 ? 9.382 -5.967 -20.615 1.00 7.93 225 ALA A O 1
ATOM 2038 N N . ALA A 1 226 ? 9.507 -3.793 -21.201 1.00 8.80 226 ALA A N 1
ATOM 2039 C CA . ALA A 1 226 ? 10.585 -3.511 -20.269 1.00 7.92 226 ALA A CA 1
ATOM 2040 C C . ALA A 1 226 ? 10.138 -3.736 -18.832 1.00 7.30 226 ALA A C 1
ATOM 2041 O O . ALA A 1 226 ? 10.883 -4.286 -17.991 1.00 7.38 226 ALA A O 1
ATOM 2043 N N . MET A 1 227 ? 8.936 -3.299 -18.498 1.00 7.65 227 MET A N 1
ATOM 2044 C CA A MET A 1 227 ? 8.420 -3.474 -17.133 0.84 6.99 227 MET A CA 1
ATOM 2045 C CA B MET A 1 227 ? 8.252 -3.489 -17.235 0.16 6.96 227 MET A CA 1
ATOM 2046 C C . MET A 1 227 ? 8.178 -4.958 -16.862 1.00 6.28 227 MET A C 1
ATOM 2047 O O . MET A 1 227 ? 8.454 -5.439 -15.746 1.00 6.66 227 MET A O 1
ATOM 2056 N N . ARG A 1 228 ? 7.687 -5.731 -17.847 1.00 6.88 228 ARG A N 1
ATOM 2057 C CA A ARG A 1 228 ? 7.554 -7.161 -17.600 0.47 6.55 228 ARG A CA 1
ATOM 2058 C CA B ARG A 1 228 ? 7.557 -7.175 -17.690 0.53 6.65 228 ARG A CA 1
ATOM 2059 C C . ARG A 1 228 ? 8.908 -7.822 -17.426 1.00 5.73 228 ARG A C 1
ATOM 2060 O O . ARG A 1 228 ? 9.032 -8.764 -16.638 1.00 6.40 228 ARG A O 1
ATOM 2075 N N . ASP A 1 229 ? 9.954 -7.345 -18.104 1.00 6.01 229 ASP A N 1
ATOM 2076 C CA . ASP A 1 229 ? 11.308 -7.900 -17.887 1.00 6.06 229 ASP A CA 1
ATOM 2077 C C . ASP A 1 229 ? 11.784 -7.614 -16.470 1.00 5.73 229 ASP A C 1
ATOM 2078 O O . ASP A 1 229 ? 12.372 -8.484 -15.836 1.00 6.40 229 ASP A O 1
ATOM 2083 N N . SER A 1 230 ? 11.532 -6.403 -15.951 1.00 5.67 230 SER A N 1
ATOM 2084 C CA . SER A 1 230 ? 11.925 -6.120 -14.578 1.00 6.04 230 SER A CA 1
ATOM 2085 C C . SER A 1 230 ? 11.168 -6.934 -13.561 1.00 5.25 230 SER A C 1
ATOM 2086 O O . SER A 1 230 ? 11.734 -7.425 -12.578 1.00 5.56 230 SER A O 1
ATOM 2089 N N . GLU A 1 231 ? 9.861 -7.103 -13.775 1.00 5.60 231 GLU A N 1
ATOM 2090 C CA . GLU A 1 231 ? 9.036 -7.940 -12.921 1.00 5.52 231 GLU A CA 1
ATOM 2091 C C . GLU A 1 231 ? 9.525 -9.371 -12.907 1.00 5.31 231 GLU A C 1
ATOM 2092 O O . GLU A 1 231 ? 9.595 -10.023 -11.850 1.00 5.61 231 GLU A O 1
ATOM 2098 N N . ARG A 1 232 ? 9.871 -9.903 -14.087 1.00 5.46 232 ARG A N 1
ATOM 2099 C CA . ARG A 1 232 ? 10.416 -11.279 -14.168 1.00 5.35 232 ARG A CA 1
ATOM 2100 C C . ARG A 1 232 ? 11.698 -11.401 -13.357 1.00 4.89 232 ARG A C 1
ATOM 2101 O O . ARG A 1 232 ? 11.916 -12.379 -12.657 1.00 5.56 232 ARG A O 1
ATOM 2109 N N . PHE A 1 233 ? 12.601 -10.405 -13.482 1.00 5.52 233 PHE A N 1
ATOM 2110 C CA . PHE A 1 233 ? 13.844 -10.419 -12.738 1.00 5.23 233 PHE A CA 1
ATOM 2111 C C . PHE A 1 233 ? 13.569 -10.381 -11.244 1.00 4.89 233 PHE A C 1
ATOM 2112 O O . PHE A 1 233 ? 14.259 -11.086 -10.469 1.00 5.76 233 PHE A O 1
ATOM 2120 N N . TRP A 1 234 ? 12.600 -9.600 -10.791 1.00 4.98 234 TRP A N 1
ATOM 2121 C CA . TRP A 1 234 ? 12.188 -9.582 -9.389 1.00 5.19 234 TRP A CA 1
ATOM 2122 C C . TRP A 1 234 ? 11.831 -10.996 -8.934 1.00 4.92 234 TRP A C 1
ATOM 2123 O O . TRP A 1 234 ? 12.346 -11.517 -7.931 1.00 5.92 234 TRP A O 1
ATOM 2134 N N . HIS A 1 235 ? 10.904 -11.645 -9.634 1.00 5.21 235 HIS A N 1
ATOM 2135 C CA . HIS A 1 235 ? 10.425 -12.938 -9.178 1.00 5.71 235 HIS A CA 1
ATOM 2136 C C . HIS A 1 235 ? 11.544 -13.977 -9.170 1.00 5.65 235 HIS A C 1
ATOM 2137 O O . HIS A 1 235 ? 11.646 -14.803 -8.247 1.00 6.81 235 HIS A O 1
ATOM 2144 N N . LEU A 1 236 ? 12.391 -13.982 -10.202 1.00 5.44 236 LEU A N 1
ATOM 2145 C CA . LEU A 1 236 ? 13.437 -14.978 -10.287 1.00 5.84 236 LEU A CA 1
ATOM 2146 C C . LEU A 1 236 ? 14.502 -14.828 -9.225 1.00 5.99 236 LEU A C 1
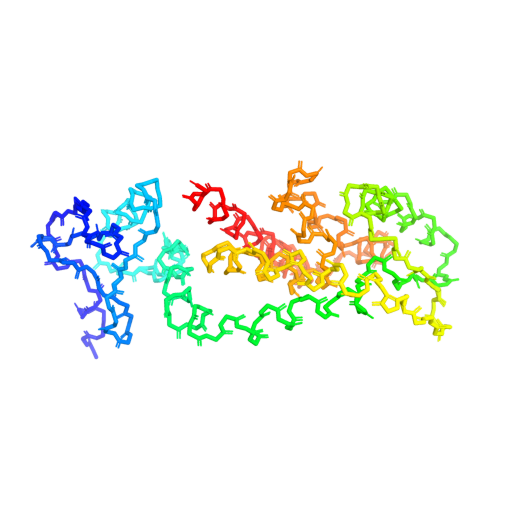ATOM 2147 O O . LEU A 1 236 ? 15.232 -15.777 -8.971 1.00 8.57 236 LEU A O 1
ATOM 2152 N N . THR A 1 237 ? 14.643 -13.639 -8.645 1.00 5.85 237 THR A N 1
ATOM 2153 C CA . THR A 1 237 ? 15.680 -13.358 -7.648 1.00 6.65 237 THR A CA 1
ATOM 2154 C C . THR A 1 237 ? 15.191 -13.521 -6.218 1.00 6.84 237 THR A C 1
ATOM 2155 O O . THR A 1 237 ? 15.977 -13.296 -5.292 1.00 8.57 237 THR A O 1
ATOM 2159 N N . ARG A 1 238 ? 13.958 -13.978 -6.014 1.00 7.68 238 ARG A N 1
ATOM 2160 C CA . ARG A 1 238 ? 13.494 -14.225 -4.645 1.00 9.19 238 ARG A CA 1
ATOM 2161 C C . ARG A 1 238 ? 14.029 -15.557 -4.136 1.00 13.62 238 ARG A C 1
ATOM 2162 O O . ARG A 1 238 ? 14.121 -16.541 -4.892 1.00 16.46 238 ARG A O 1
#

InterPro domains:
  IPR011419 ATP12, ATP synthase F1-assembly protein [PF07542] (7-124)
  IPR011419 ATP12, ATP synthase F1-assembly protein [PTHR21013] (5-214)
  IPR023335 ATP12 orthogonal Bundle domain superfamily [G3DSA:1.10.3580.10] (66-236)
  IPR042272 ATP12, ATP synthase F1-assembly protein, N-terminal [G3DSA:3.30.2180.10] (1-65)

Radius of gyration: 20.38 Å; Cα contacts (8 Å, |Δi|>4): 392; chains: 1; bounding box: 48×50×48 Å

Solvent-accessible surface area: 12492 Å² total; per-residue (Å²): 214,84,81,132,134,135,31,84,57,122,8,83,52,35,30,40,96,104,69,181,63,6,55,0,0,26,17,67,138,174,45,19,132,4,101,50,154,73,68,0,60,1,64,22,90,48,0,0,90,18,0,8,115,16,22,82,63,10,131,140,62,50,69,80,121,65,7,28,15,11,112,25,0,25,20,0,26,51,118,8,43,90,101,38,120,68,22,4,31,73,0,1,73,56,0,25,89,1,53,0,2,98,9,17,98,60,62,124,59,8,40,142,34,4,28,129,16,6,53,57,5,18,86,22,0,28,88,93,22,154,0,68,12,107,60,7,70,30,145,113,116,44,100,15,46,105,78,5,61,111,83,0,105,55,40,0,56,81,13,60,52,19,0,0,14,2,0,55,48,0,0,35,73,11,18,0,0,0,0,0,0,0,5,10,81,65,98,19,71,0,50,58,0,16,59,25,19,20,27,46,60,51,44,84,13,133,157,192,47,111,80,84,147,33,47,66,125,2,63,76,47,48,56,34,0,135,52,12,26,130,1,13,106,17,4,122

B-factor: mean 15.72, std 10.97, range [4.89, 84.77]

CATH classification: 3.30.2180.10 (+1 more: 1.10.3580.10)

Foldseek 3Di:
DCPQVVQFLPFDAWDWDADPQAIFIDGNHHGDAAPVRHGQHAQDPLLNVVQSVQSNPGDTGRDVVSRLSSVLSSCLVVPCVVCVLVLLLVLLCLLFVFLLQEAAPDDPVRNVLSCVLRVVLLVCCCPPQVQRFHHDHDPDDDGGDVVSSVSSSVVSSPDDSLLNSLLRLLCPVLSHSSSSCCCLVVVDHLVSSLVSSCSVVVVVCVVPNDDPPVPVVSVVSSVVSVSSSVSSVSRD

Secondary structure (DSSP, 8-state):
--HHHHTB---S-EEEEEETTEEEEEETTEE-B-TTS-B--BS-HHHHHHHHHHHHT--SB--GGG-HHHHHHHHIIIIIGGGHHHHHHHHHHGGGS-GGGEE----HHHHHHHHHHHHHHHHHHHHHSS-----EETT---PPPHHHHHHHHHHHHTS-HHHHHHHHHHHHTTT-HHHHHHHHTTSS-HHHHHHHHTHHHHHHHHHH---HHHHHHHHHHHHHHHHHHHHHHHT-

Nearest PDB structures (foldseek):
  2p4x-assembly2_B  TM=9.834E-01  e=4.788E-35  Paracoccus denitrificans PD1222
  2zd2-assembly2_B  TM=9.819E-01  e=1.392E-34  Paracoccus denitrificans PD1222
  2r6i-assembly1_A  TM=9.459E-01  e=4.207E-18  Agrobacterium fabrum str. C58

Sequence (236 aa):
HMMSSEWKARRFWASSVGIHKKEEEGGWAVLLDDERPLRTPGKQPLLRLPTTEALALAIAEEEWQAVQEVIDDPPNNAAMMPPLTRRSANSSAIIEKVAPQFDAVAAMLGDYGGTDLLLSYRADAPEALVRAQAEEGWDPLIDDWAATTEELRRAPLRITHHGVIPVVPQDPVVLLLKLRRAEVASLDDPFGLTALHDLVTLLPGSLILGLAVIRGRIDAPTAHALSRIDDEEEEFQQAEERWGRRDDEEEEAAEEAAQQAAAASSRRLAAMMRRDSERFWHLTR

Organism: Paracoccus denitrificans (strain Pd 1222) (NCBI:txid318586)